Protein 9GXZ (pdb70)

Radius of gyration: 16.38 Å; Cα contacts (8 Å, |Δi|>4): 501; chains: 1; bounding box: 31×39×44 Å

Secondary structure (DSSP, 8-state):
----TTGGG-TTS--HHHH-EE--S-SEEEEEEEEE--SSS-SHHHHHHHHT--HHHHHHHHT--TT----TT-EEEEEEEEEEETTTTEEEEEEEEE--SBTB-HHIIIIIITTTSS-HHHHHHH--S-TT---TT-EEEEEEE-----HHHHHTT--EEEEEE--TT--HHHHHHHHT--HHHHHHHHT--TT----TT-EEEEEESSPPPSS----

InterPro domains:
  IPR000719 Protein kinase domain [PF00069] (383-627)
  IPR000719 Protein kinase domain [PS50011] (294-639)
  IPR011009 Protein kinase-like domain superfamily [SSF56112] (328-628)
  IPR018392 LysM domain [PS51782] (186-230)
  IPR018392 LysM domain [SM00257] (187-231)
  IPR018392 LysM domain [cd00118] (187-223)
  IPR036779 LysM domain superfamily [G3DSA:3.10.350.10] (173-240)
  IPR036779 LysM domain superfamily [SSF54106] (186-231)
  IPR052611 Plant receptor-like kinase with LysM domain-containing protein [PTHR45927] (9-644)
  IPR056561 NFP/LYK4/5, first LysM domain [PF23446] (52-108)
  IPR056562 LYK3/4/5, second LysM domain [PF23472] (114-169)
  IPR056563 LYK4/5, third LysM domain [PF23473] (184-232)

Foldseek 3Di:
DAFCQCVLVVLVDDDPVQLAAWAAADFKAKAKEKDFAAPQRFALCSVCQQQVAHLVQQCVLQVHDSGDGHPGGFITMGIFMWGADDVRTHTFGKHKDFAAAAPDFLQCVCCPVVLAQHGSNNQVVQDDDDRVGRGGGDMTITTGYAYADHPVLVVVQFRYKYKYADAPPAALVLVCVQQVHDSVQQCVQHVHDPPDGDDHSHIGIDTHNDRGHSGGDSD

Sequence (219 aa):
QEYVNNKQLDCENTYNSTLGNICNSIPSCQSYLTFKSTPQFNTPSSSISSHLLNSSASLISQQSSNNISTVQTLPTDTIITVPINCTCSNNNNTYYQHNTSSYTIQNTGETYFTVANNTYQALSTCQALIAQNPYNERKIIVRGNNLTTVPLRCACPTKKQSSDEGFKYLLTYLVSSEGESVVSSIAEIFNVDPQSSINEEANELSSSTSFIFYFTPLLIPLKNEPPQKIVKH

Solvent-accessible surface area: 10344 Å² total

Structure (mmCIF, N/CA/C/O backbone):
data_9GXZ
#
_entry.id   9GXZ
#
_cell.length_a   32.247
_cell.length_b   80.438
_cell.length_c   46.898
_cell.angle_alpha   90.000
_cell.angle_beta   90.310
_cell.angle_gamma   90.000
#
_symmetry.space_group_name_H-M   'P 1 21 1'
#
loop_
_entity.id
_entity.type
_entity.pdbx_description
1 polymer 'LysM-domain receptor-like kinase'
2 non-polymer 2-acetamido-2-deoxy-beta-D-glucopyranose
3 non-polymer 'SULFATE ION'
4 non-polymer 1,2-ETHANEDIOL
5 water water
#
loop_
_atom_site.group_PDB
_atom_site.id
_atom_site.type_symbol
_atom_site.label_atom_id
_atom_site.label_alt_id
_atom_site.label_comp_id
_atom_site.label_asym_id
_atom_site.label_entity_id
_atom_site.label_seq_id
_atom_site.pdbx_PDB_ins_code
_atom_site.Cartn_x
_atom_site.Cartn_y
_atom_site.Cartn_z
_atom_site.occupancy
_atom_site.B_iso_or_equiv
_atom_site.auth_seq_id
_atom_site.auth_comp_id
_atom_site.auth_asym_id
_atom_site.auth_atom_id
_atom_site.pdbx_PDB_model_num
ATOM 9 N N . GLN A 1 22 ? 6.69496 2.28486 9.43134 1.000 14.91014 25 GLN A N 1
ATOM 10 C CA . GLN A 1 22 ? 7.27949 2.07047 8.11652 1.000 13.25510 25 GLN A CA 1
ATOM 11 C C . GLN A 1 22 ? 8.78900 2.23846 8.21829 1.000 13.69384 25 GLN A C 1
ATOM 12 O O . GLN A 1 22 ? 9.27428 3.03602 9.00809 1.000 15.42207 25 GLN A O 1
ATOM 18 N N . GLU A 1 23 ? 9.51273 1.47118 7.41578 1.000 13.93200 26 GLU A N 1
ATOM 19 C CA . GLU A 1 23 ? 10.96013 1.53831 7.44083 1.000 15.16807 26 GLU A CA 1
ATOM 20 C C . GLU A 1 23 ? 11.48574 2.89998 6.96691 1.000 15.80246 26 GLU A C 1
ATOM 21 O O . GLU A 1 23 ? 11.06014 3.42969 5.95189 1.000 17.06287 26 GLU A O 1
ATOM 27 N N . TYR A 1 24 ? 12.46835 3.43198 7.66909 1.000 15.63449 27 TYR A N 1
ATOM 28 C CA . TYR A 1 24 ? 13.03809 4.72596 7.28653 1.000 15.91574 27 TYR A CA 1
ATOM 29 C C . TYR A 1 24 ? 14.01411 4.53382 6.12152 1.000 15.80950 27 TYR A C 1
ATOM 30 O O . TYR A 1 24 ? 14.82512 3.60309 6.13595 1.000 16.65921 27 TYR A O 1
ATOM 39 N N . VAL A 1 25 ? 13.93543 5.41441 5.10215 1.000 13.94583 28 VAL A N 1
ATOM 40 C CA . VAL A 1 25 ? 14.82520 5.25569 3.93797 1.000 14.05346 28 VAL A CA 1
ATOM 41 C C . VAL A 1 25 ? 16.29750 5.33751 4.32379 1.000 15.01114 28 VAL A C 1
ATOM 42 O O . VAL A 1 25 ? 17.15421 4.79700 3.61432 1.000 15.22278 28 VAL A O 1
ATOM 46 N N . ASN A 1 26 ? 16.63589 6.13269 5.35168 1.000 15.25697 29 ASN A N 1
ATOM 47 C CA . ASN A 1 26 ? 17.97381 6.05326 5.95337 1.000 15.96377 29 ASN A CA 1
ATOM 48 C C . ASN A 1 26 ? 19.08274 6.39127 4.95188 1.000 15.88461 29 ASN A C 1
ATOM 49 O O . ASN A 1 26 ? 20.16739 5.82308 5.00479 1.000 17.19580 29 ASN A O 1
ATOM 54 N N . ASN A 1 27 ? 18.83183 7.28484 3.99285 1.000 14.31294 30 ASN A N 1
ATOM 55 C CA . ASN A 1 27 ? 19.80816 7.71809 2.98957 1.000 14.35649 30 ASN A CA 1
ATOM 56 C C . ASN A 1 27 ? 20.16257 6.63137 1.97196 1.000 14.23944 30 ASN A C 1
ATOM 57 O O . ASN A 1 27 ? 21.09578 6.80367 1.16485 1.000 14.24101 30 ASN A O 1
ATOM 62 N N . LYS A 1 28 ? 19.37590 5.55168 1.92435 1.000 13.91897 31 LYS A N 1
ATOM 63 C CA . LYS A 1 28 ? 19.52130 4.60014 0.83878 1.000 14.44663 31 LYS A CA 1
ATOM 64 C C . LYS A 1 28 ? 19.03660 5.17336 -0.47037 1.000 13.72847 31 LYS A C 1
ATOM 65 O O . LYS A 1 28 ? 19.41567 4.66938 -1.53501 1.000 13.98818 31 LYS A O 1
ATOM 71 N N . GLN A 1 29 ? 18.24008 6.21521 -0.41108 1.000 13.44158 32 GLN A N 1
ATOM 72 C CA . GLN A 1 29 ? 17.76014 6.88053 -1.62127 1.000 13.05037 32 GLN A CA 1
ATOM 73 C C . GLN A 1 29 ? 18.86803 7.74353 -2.27858 1.000 12.87227 32 GLN A C 1
ATOM 74 O O . GLN A 1 29 ? 18.64194 8.34825 -3.35063 1.000 13.35472 32 GLN A O 1
ATOM 80 N N . LEU A 1 30 ? 20.04416 7.82223 -1.66019 1.000 12.91054 33 LEU A N 1
ATOM 81 C CA . LEU A 1 30 ? 21.19610 8.39095 -2.37257 1.000 13.37924 33 LEU A CA 1
ATOM 82 C C . LEU A 1 30 ? 21.87880 7.38467 -3.27396 1.000 16.66738 33 LEU A C 1
ATOM 83 O O . LEU A 1 30 ? 22.71860 7.78203 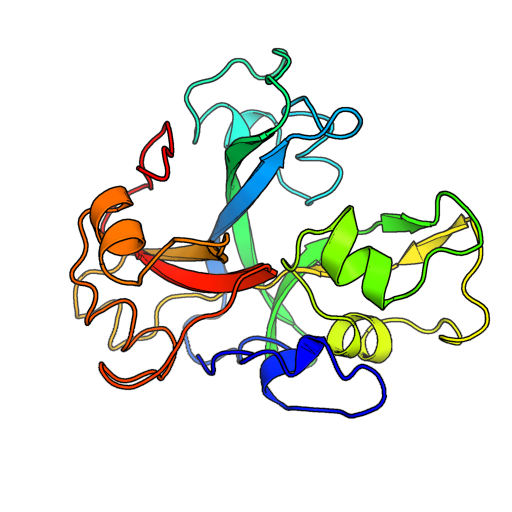-4.09190 1.000 20.57050 33 LEU A O 1
ATOM 88 N N . ASP A 1 31 ? 21.60242 6.09591 -3.11747 1.000 15.44379 34 ASP A N 1
ATOM 89 C CA . ASP A 1 31 ? 22.33612 5.02490 -3.81859 1.000 15.62498 34 ASP A CA 1
ATOM 90 C C . ASP A 1 31 ? 21.46646 4.45204 -4.93321 1.000 15.32877 34 ASP A C 1
ATOM 91 O O . ASP A 1 31 ? 20.99270 3.32315 -4.90567 1.000 16.47710 34 ASP A O 1
ATOM 96 N N . CYS A 1 32 ? 21.31948 5.23574 -5.98193 1.000 17.26280 35 CYS A N 1
ATOM 97 C CA . CYS A 1 32 ? 20.31044 4.93593 -6.99918 1.000 19.45308 35 CYS A CA 1
ATOM 98 C C . CYS A 1 32 ? 20.61511 3.69774 -7.80398 1.000 23.32831 35 CYS A C 1
ATOM 99 O O . CYS A 1 32 ? 19.71271 3.19088 -8.46908 1.000 25.54070 35 CYS A O 1
ATOM 102 N N . GLU A 1 33 ? 21.85393 3.22308 -7.77890 1.000 25.74135 36 GLU A N 1
ATOM 103 C CA . GLU A 1 33 ? 22.17919 2.04065 -8.56107 1.000 29.60562 36 GLU A CA 1
ATOM 104 C C . GLU A 1 33 ? 21.77263 0.74423 -7.88673 1.000 23.67434 36 GLU A C 1
ATOM 105 O O . GLU A 1 33 ? 21.87212 -0.32766 -8.51428 1.000 25.26636 36 GLU A O 1
ATOM 111 N N . ASN A 1 34 ? 21.29879 0.80669 -6.63729 1.000 19.21194 37 ASN A N 1
ATOM 112 C CA . ASN A 1 34 ? 20.93445 -0.38687 -5.91498 1.000 17.22282 37 ASN A CA 1
ATOM 113 C C . ASN A 1 34 ? 19.50871 -0.27072 -5.43341 1.000 18.44930 37 ASN A C 1
ATOM 114 O O . ASN A 1 34 ? 19.00228 0.83381 -5.21253 1.000 19.82720 37 ASN A O 1
ATOM 119 N N . THR A 1 35 ? 18.86618 -1.43072 -5.28653 1.000 19.40993 38 THR A N 1
ATOM 120 C CA . THR A 1 35 ? 17.47223 -1.52863 -4.84117 1.000 20.40991 38 THR A CA 1
ATOM 121 C C . THR A 1 35 ? 17.39803 -1.85295 -3.35347 1.000 21.17991 38 THR A C 1
ATOM 122 O O . THR A 1 35 ? 18.08025 -2.77372 -2.87163 1.000 23.56766 38 THR A O 1
ATOM 126 N N . TYR A 1 36 ? 16.58384 -1.08868 -2.62553 1.000 17.63956 39 TYR A N 1
ATOM 127 C CA . TYR A 1 36 ? 16.36878 -1.27911 -1.19935 1.000 16.88646 39 TYR A CA 1
ATOM 128 C C . TYR A 1 36 ? 14.86944 -1.23358 -0.96361 1.000 18.48744 39 TYR A C 1
ATOM 129 O O . TYR A 1 36 ? 14.14586 -0.43928 -1.59756 1.000 19.05264 39 TYR A O 1
ATOM 138 N N . ASN A 1 37 ? 14.39564 -2.08345 -0.06167 1.000 19.74631 40 ASN A N 1
ATOM 139 C CA . ASN A 1 37 ? 12.95560 -2.21769 0.08847 1.000 20.79974 40 ASN A CA 1
ATOM 140 C C . ASN A 1 37 ? 12.32784 -0.88391 0.45821 1.000 18.01561 40 ASN A C 1
ATOM 141 O O . ASN A 1 37 ? 11.26331 -0.51120 -0.05855 1.000 17.81921 40 ASN A O 1
ATOM 146 N N . SER A 1 38 ? 12.94698 -0.18351 1.41423 1.000 17.62820 41 SER A N 1
ATOM 147 C CA . SER A 1 38 ? 12.38284 1.09382 1.86092 1.000 16.62365 41 SER A CA 1
ATOM 148 C C . SER A 1 38 ? 12.28969 2.10907 0.73100 1.000 15.63810 41 SER A C 1
ATOM 149 O O . SER A 1 38 ? 11.33384 2.89751 0.69577 1.000 16.61507 41 SER A O 1
ATOM 152 N N . THR A 1 39 ? 13.21725 2.07719 -0.24456 1.000 15.36118 42 THR A N 1
ATOM 153 C CA . THR A 1 39 ? 13.17497 3.11059 -1.26741 1.000 15.40119 42 THR A CA 1
ATOM 154 C C . THR A 1 39 ? 12.13360 2.81025 -2.33143 1.000 14.63008 42 THR A C 1
ATOM 155 O O . THR A 1 39 ? 11.75315 3.72799 -3.06971 1.000 15.51683 42 THR A O 1
ATOM 159 N N . LEU A 1 40 ? 11.60232 1.58009 -2.38372 1.000 13.36507 43 LEU A N 1
ATOM 160 C CA . LEU A 1 40 ? 10.54277 1.31291 -3.34016 1.000 13.67553 43 LEU A CA 1
ATOM 161 C C . LEU A 1 40 ? 9.20437 1.85057 -2.88005 1.000 13.64927 43 LEU A C 1
ATOM 162 O O . LEU A 1 40 ? 8.31613 2.06430 -3.72510 1.000 14.34418 43 LEU A O 1
ATOM 167 N N . GLY A 1 41 ? 9.03949 2.09648 -1.58649 1.000 13.69689 44 GLY A N 1
ATOM 168 C CA . GLY A 1 41 ? 7.85041 2.77870 -1.09110 1.000 13.10615 44 GLY A CA 1
ATOM 169 C C . GLY A 1 41 ? 7.43387 2.25929 0.27640 1.000 13.62891 44 GLY A C 1
ATOM 170 O O . GLY A 1 41 ? 7.82920 1.17172 0.71081 1.000 14.38181 44 GLY A O 1
ATOM 171 N N . ASN A 1 42 ? 6.63257 3.06330 0.98328 1.000 11.88284 45 ASN A N 1
ATOM 172 C CA . ASN A 1 42 ? 5.97531 2.54385 2.20019 1.000 13.16001 45 ASN A CA 1
ATOM 173 C C . ASN A 1 42 ? 5.07620 1.37239 1.81332 1.000 13.22706 45 ASN A C 1
ATOM 174 O O . ASN A 1 42 ? 4.54144 1.32723 0.70624 1.000 13.84108 45 ASN A O 1
ATOM 179 N N . ILE A 1 43 ? 4.98633 0.36845 2.68464 1.000 13.40027 46 ILE A N 1
ATOM 180 C CA . ILE A 1 43 ? 4.26965 -0.86722 2.39232 1.000 14.05847 46 ILE A CA 1
ATOM 181 C C . ILE A 1 43 ? 2.80774 -0.67955 2.77389 1.000 14.47068 46 ILE A C 1
ATOM 182 O O . ILE A 1 43 ? 2.50989 -0.16104 3.85543 1.000 14.87672 46 ILE A O 1
ATOM 187 N N . CYS A 1 44 ? 1.89890 -1.16615 1.94093 1.000 15.24446 47 CYS A N 1
ATOM 188 C CA . CYS A 1 44 ? 0.47875 -1.12649 2.27986 1.000 15.88818 47 CYS A CA 1
ATOM 189 C C . CYS A 1 44 ? 0.24636 -2.14978 3.38679 1.000 15.45999 47 CYS A C 1
ATOM 190 O O . CYS A 1 44 ? 0.10212 -3.34357 3.12695 1.000 17.41427 47 CYS A O 1
ATOM 193 N N . ASN A 1 45 ? 0.21844 -1.70614 4.63449 1.000 14.67143 48 ASN A N 1
ATOM 194 C CA . ASN A 1 45 ? 0.12228 -2.62466 5.77107 1.000 15.15712 48 ASN A CA 1
ATOM 195 C C . ASN A 1 45 ? -1.05556 -2.28196 6.66064 1.000 16.26896 48 ASN A C 1
ATOM 196 O O . ASN A 1 45 ? -1.07133 -2.65468 7.84372 1.000 17.89291 48 ASN A O 1
ATOM 201 N N . SER A 1 46 ? -1.99641 -1.49289 6.15026 1.000 15.57289 49 SER A N 1
ATOM 202 C CA . SER A 1 46 ? -3.17196 -1.16583 6.92992 1.000 16.28373 49 SER A CA 1
ATOM 203 C C . SER A 1 46 ? -4.34978 -0.94516 5.99724 1.000 17.26104 49 SER A C 1
ATOM 204 O O . SER A 1 46 ? -4.46320 -1.62064 4.95848 1.000 18.30706 49 SER A O 1
ATOM 207 N N . ILE A 1 47 ? -5.24541 -0.04430 6.37287 1.000 16.86409 50 ILE A N 1
ATOM 208 C CA . ILE A 1 47 ? -6.43370 0.22696 5.56934 1.000 18.03776 50 ILE A CA 1
ATOM 209 C C . ILE A 1 47 ? -6.03752 0.68535 4.17124 1.000 17.85991 50 ILE A C 1
ATOM 210 O O . ILE A 1 47 ? -4.96246 1.27266 3.97242 1.000 17.59086 50 ILE A O 1
ATOM 215 N N . PRO A 1 48 ? -6.82941 0.39880 3.14413 1.000 18.53129 51 PRO A N 1
ATOM 216 C CA . PRO A 1 48 ? -6.33691 0.63825 1.77685 1.000 18.47695 51 PRO A CA 1
ATOM 217 C C . PRO A 1 48 ? -6.48270 2.07405 1.28696 1.000 16.75739 51 PRO A C 1
ATOM 218 O O . PRO A 1 48 ? -6.00758 2.37516 0.18667 1.000 16.96462 51 PRO A O 1
ATOM 222 N N . SER A 1 49 ? -7.09767 2.96751 2.06508 1.000 15.29848 52 SER A N 1
ATOM 223 C CA . SER A 1 49 ? -7.34418 4.29727 1.56478 1.000 14.57968 52 SER A CA 1
ATOM 224 C C . SER A 1 49 ? -7.49056 5.23951 2.73592 1.000 14.84786 52 SER A C 1
ATOM 225 O O . SER A 1 49 ? -8.25147 4.93562 3.66920 1.000 17.47672 52 SER A O 1
ATOM 228 N N . CYS A 1 50 ? -6.83601 6.39196 2.67247 1.000 14.73011 53 CYS A N 1
ATOM 229 C CA . CYS A 1 50 ? -6.99957 7.35304 3.74907 1.000 14.23391 53 CYS A CA 1
ATOM 230 C C . CYS A 1 50 ? -6.63167 8.73974 3.26309 1.000 14.41284 53 CYS A C 1
ATOM 231 O O . CYS A 1 50 ? -5.98114 8.92663 2.22082 1.000 15.75261 53 CYS A O 1
ATOM 234 N N . GLN A 1 51 ? -7.04776 9.72489 4.05633 1.000 13.85333 54 GLN A N 1
ATOM 235 C CA . GLN A 1 51 ? -6.50522 11.06522 3.92403 1.000 13.66452 54 GLN A CA 1
ATOM 236 C C . GLN A 1 51 ? -5.10811 11.11659 4.52823 1.000 13.84838 54 GLN A C 1
ATOM 237 O O . GLN A 1 51 ? -4.84326 10.54509 5.59338 1.000 14.22558 54 GLN A O 1
ATOM 243 N N . SER A 1 52 ? -4.19164 11.75519 3.82904 1.000 15.33448 55 SER A N 1
ATOM 244 C CA . SER A 1 52 ? -2.85388 11.92475 4.32890 1.000 14.24650 55 SER A CA 1
ATOM 245 C C . SER A 1 52 ? -2.37940 13.33357 3.99375 1.000 14.14649 55 SER A C 1
ATOM 246 O O . SER A 1 52 ? -3.15436 14.15971 3.48792 1.000 12.73971 55 SER A O 1
ATOM 249 N N . TYR A 1 53 ? -1.10794 13.62254 4.32700 1.000 13.62463 56 TYR A N 1
ATOM 250 C CA . TYR A 1 53 ? -0.52753 14.94757 4.09703 1.000 13.01827 56 TYR A CA 1
ATOM 251 C C . TYR A 1 53 ? 0.91643 14.79475 3.68021 1.000 13.39359 56 TYR A C 1
ATOM 252 O O . TYR A 1 53 ? 1.63550 13.94076 4.21016 1.000 13.76421 56 TYR A O 1
ATOM 261 N N . LEU A 1 54 ? 1.32943 15.64243 2.74671 1.000 13.39838 57 LEU A N 1
ATOM 262 C CA . LEU A 1 54 ? 2.74198 15.84185 2.43794 1.000 14.27484 57 LEU A CA 1
ATOM 263 C C . LEU A 1 54 ? 3.11599 17.21667 2.96920 1.000 13.99887 57 LEU A C 1
ATOM 264 O O . LEU A 1 54 ? 2.26074 17.99735 3.35363 1.000 15.32590 57 LEU A O 1
ATOM 269 N N . THR A 1 55 ? 4.39403 17.54406 2.93677 1.000 13.72447 58 THR A N 1
ATOM 270 C CA . THR A 1 55 ? 4.86414 18.89699 3.17845 1.000 13.73135 58 THR A CA 1
ATOM 271 C C . THR A 1 55 ? 5.75961 19.24151 1.99737 1.000 14.44853 58 THR A C 1
ATOM 272 O O . THR A 1 55 ? 6.22559 18.35369 1.25736 1.000 14.46937 58 THR A O 1
ATOM 276 N N . PHE A 1 56 ? 5.95350 20.54463 1.80211 1.000 13.53651 59 PHE A N 1
ATOM 277 C CA . PHE A 1 56 ? 6.64684 20.99526 0.59800 1.000 13.08314 59 PHE A CA 1
ATOM 278 C C . PHE A 1 56 ? 7.13135 22.40154 0.87798 1.000 14.17870 59 PHE A C 1
ATOM 279 O O . PHE A 1 56 ? 6.41226 23.17241 1.50779 1.000 14.88838 59 PHE A O 1
ATOM 287 N N . LYS A 1 57 ? 8.33357 22.73435 0.42491 1.000 14.42053 60 LYS A N 1
ATOM 288 C CA . LYS A 1 57 ? 8.86844 24.07169 0.59729 1.000 16.60756 60 LYS A CA 1
ATOM 289 C C . LYS A 1 57 ? 8.71789 24.83215 -0.70667 1.000 17.11684 60 LYS A C 1
ATOM 290 O O . LYS A 1 57 ? 9.16778 24.37191 -1.77079 1.000 18.87336 60 LYS A O 1
ATOM 296 N N . SER A 1 58 ? 8.09571 25.99256 -0.62666 1.000 16.24662 61 SER A N 1
ATOM 297 C CA . SER A 1 58 ? 7.85114 26.68855 -1.87759 1.000 18.11552 61 SER A CA 1
ATOM 298 C C . SER A 1 58 ? 9.17659 27.15141 -2.47900 1.000 18.43706 61 SER A C 1
ATOM 299 O O . SER A 1 58 ? 10.16983 27.42606 -1.77386 1.000 18.82672 61 SER A O 1
ATOM 302 N N . THR A 1 59 ? 9.16631 27.25608 -3.79809 1.000 19.21681 62 THR A N 1
ATOM 303 C CA . THR A 1 59 ? 10.30466 27.67028 -4.61234 1.000 19.72946 62 THR A CA 1
ATOM 304 C C . THR A 1 59 ? 9.81344 28.71413 -5.59569 1.000 20.09725 62 THR A C 1
ATOM 305 O O . THR A 1 59 ? 8.60707 28.92261 -5.74592 1.000 21.56390 62 THR A O 1
ATOM 309 N N . PRO A 1 60 ? 10.72755 29.38712 -6.29167 1.000 22.74177 63 PRO A N 1
ATOM 310 C CA . PRO A 1 60 ? 10.29624 30.39072 -7.26898 1.000 23.28345 63 PRO A CA 1
ATOM 311 C C . PRO A 1 60 ? 9.38930 29.79756 -8.31304 1.000 23.36186 63 PRO A C 1
ATOM 312 O O . PRO A 1 60 ? 8.40764 30.44623 -8.70879 1.000 23.78397 63 PRO A O 1
ATOM 316 N N . GLN A 1 61 ? 9.65418 28.55592 -8.74985 1.000 22.61730 64 GLN A N 1
ATOM 317 C CA . GLN A 1 61 ? 8.76105 27.97360 -9.75373 1.000 23.11514 64 GLN A CA 1
ATOM 318 C C . GLN A 1 61 ? 7.44910 27.48110 -9.13836 1.000 21.89065 64 GLN A C 1
ATOM 319 O O . GLN A 1 61 ? 6.38359 27.56732 -9.77273 1.000 23.57273 64 GLN A O 1
ATOM 325 N N . PHE A 1 62 ? 7.50301 26.91564 -7.93166 1.000 19.25507 65 PHE A N 1
ATOM 326 C CA . PHE A 1 62 ? 6.33658 26.30578 -7.29785 1.000 18.32253 65 PHE A CA 1
ATOM 327 C C . PHE A 1 62 ? 6.01395 27.15686 -6.07728 1.000 18.27789 65 PHE A C 1
ATOM 328 O O . PHE A 1 62 ? 6.35174 26.82034 -4.93946 1.000 17.55875 65 PHE A O 1
ATOM 336 N N . ASN A 1 63 ? 5.32638 28.26936 -6.33731 1.000 19.07854 66 ASN A N 1
ATOM 337 C CA . ASN A 1 63 ? 5.17230 29.34573 -5.35813 1.000 19.77785 66 ASN A CA 1
ATOM 338 C C . ASN A 1 63 ? 3.71348 29.70752 -5.14837 1.000 17.64003 66 ASN A C 1
ATOM 339 O O . ASN A 1 63 ? 3.44125 30.74500 -4.54149 1.000 19.03496 66 ASN A O 1
ATOM 344 N N . THR A 1 64 ? 2.76439 28.91590 -5.65806 1.000 15.81358 67 THR A N 1
ATOM 345 C CA . THR A 1 64 ? 1.34500 29.20490 -5.45250 1.000 16.73041 67 THR A CA 1
ATOM 346 C C . THR A 1 64 ? 0.58919 27.91933 -5.19251 1.000 16.43160 67 THR A C 1
ATOM 347 O O . THR A 1 64 ? 1.06247 26.82856 -5.52622 1.000 17.22930 67 THR A O 1
ATOM 351 N N . PRO A 1 65 ? -0.59307 28.00476 -4.58341 1.000 16.93158 68 PRO A N 1
ATOM 352 C CA . PRO A 1 65 ? -1.37029 26.77249 -4.38201 1.000 16.90797 68 PRO A CA 1
ATOM 353 C C . PRO A 1 65 ? -1.63346 26.05132 -5.69168 1.000 16.68908 68 PRO A C 1
ATOM 354 O O . PRO A 1 65 ? -1.59071 24.82432 -5.71565 1.000 15.89338 68 PRO A O 1
ATOM 358 N N . SER A 1 66 ? -1.91050 26.78263 -6.78398 1.000 16.98976 69 SER A N 1
ATOM 359 C CA A SER A 1 66 ? -2.17643 26.13192 -8.06293 0.599 17.42666 69 SER A CA 1
ATOM 360 C CA B SER A 1 66 ? -2.17291 26.12003 -8.05897 0.401 16.77131 69 SER A CA 1
ATOM 361 C C . SER A 1 66 ? -0.93435 25.41716 -8.60177 1.000 16.57392 69 SER A C 1
ATOM 362 O O . SER A 1 66 ? -1.01488 24.26590 -9.05176 1.000 16.32652 69 SER A O 1
ATOM 367 N N . SER A 1 67 ? 0.23562 26.07895 -8.56938 1.000 16.13145 70 SER A N 1
ATOM 368 C CA . SER A 1 67 ? 1.42682 25.41429 -9.13394 1.000 16.21091 70 SER A CA 1
ATOM 369 C C . SER A 1 67 ? 1.87300 24.22215 -8.27446 1.000 15.37434 70 SER A C 1
ATOM 370 O O . SER A 1 67 ? 2.27945 23.16984 -8.80327 1.000 16.62040 70 SER A O 1
ATOM 373 N N . ILE A 1 68 ? 1.75288 24.33940 -6.95418 1.000 13.05076 71 ILE A N 1
ATOM 374 C CA . ILE A 1 68 ? 2.15448 23.23651 -6.09305 1.000 14.92236 71 ILE A CA 1
ATOM 375 C C . ILE A 1 68 ? 1.17500 22.09424 -6.20921 1.000 14.35560 71 ILE A C 1
ATOM 376 O O . ILE A 1 68 ? 1.57198 20.91755 -6.23469 1.000 14.36568 71 ILE A O 1
ATOM 381 N N . SER A 1 69 ? -0.12319 22.40111 -6.25762 1.000 14.27365 72 SER A N 1
ATOM 382 C CA A SER A 1 69 ? -1.09789 21.33696 -6.39552 0.400 14.24733 72 SER A CA 1
ATOM 383 C CA B SER A 1 69 ? -1.12379 21.35732 -6.41792 0.600 14.50525 72 SER A CA 1
ATOM 384 C C . SER A 1 69 ? -0.92677 20.61712 -7.72488 1.000 15.10532 72 SER A C 1
ATOM 385 O O . SER A 1 69 ? -1.10194 19.39642 -7.79322 1.000 15.70276 72 SER A O 1
ATOM 390 N N . HIS A 1 70 ? -0.55751 21.34667 -8.78786 1.000 15.36897 73 HIS A N 1
ATOM 391 C CA . HIS A 1 70 ? -0.33411 20.67132 -10.06802 1.000 16.00096 73 HIS A CA 1
ATOM 392 C C . HIS A 1 70 ? 0.84895 19.72086 -9.94790 1.000 14.91851 73 HIS A C 1
ATOM 393 O O . HIS A 1 70 ? 0.77937 18.57445 -10.41191 1.000 16.62731 73 HIS A O 1
ATOM 400 N N . LEU A 1 71 ? 1.93440 20.17671 -9.33176 1.000 13.64881 74 LEU A N 1
ATOM 401 C CA . LEU A 1 71 ? 3.11181 19.32283 -9.20877 1.000 12.22449 74 LEU A CA 1
ATOM 402 C C . LEU A 1 71 ? 2.80612 18.07596 -8.38516 1.000 13.58860 74 LEU A C 1
ATOM 403 O O . LEU A 1 71 ? 3.29297 16.97501 -8.70256 1.000 13.38009 74 LEU A O 1
ATOM 408 N N . LEU A 1 72 ? 2.07154 18.24578 -7.27734 1.000 14.39676 75 LEU A N 1
ATOM 409 C CA . LEU A 1 72 ? 1.92139 17.15940 -6.32522 1.000 13.67040 75 LEU A CA 1
ATOM 410 C C . LEU A 1 72 ? 0.59413 16.43169 -6.46234 1.000 14.35140 75 LEU A C 1
ATOM 411 O O . LEU A 1 72 ? 0.34646 15.46980 -5.70830 1.000 15.07635 75 LEU A O 1
ATOM 416 N N . ASN A 1 73 ? -0.26431 16.86908 -7.38418 1.000 14.18112 76 ASN A N 1
ATOM 417 C CA . ASN A 1 73 ? -1.55717 16.24091 -7.60912 1.000 14.58807 76 ASN A CA 1
ATOM 418 C C . ASN A 1 73 ? -2.42659 16.33035 -6.35445 1.000 14.98408 76 ASN A C 1
ATOM 419 O O . ASN A 1 73 ? -2.92641 15.33968 -5.83833 1.000 16.48133 76 ASN A O 1
ATOM 424 N N . SER A 1 74 ? -2.64120 17.55217 -5.90443 1.000 15.58827 77 SER A N 1
ATOM 425 C CA . SER A 1 74 ? -3.55327 17.83707 -4.80351 1.000 17.10860 77 SER A CA 1
ATOM 426 C C . SER A 1 74 ? -4.64753 18.75631 -5.33571 1.000 17.72679 77 SER A C 1
ATOM 427 O O . SER A 1 74 ? -5.09488 18.57754 -6.47943 1.000 19.60940 77 SER A O 1
ATOM 430 N N . SER A 1 75 ? -5.15077 19.72308 -4.54163 1.000 15.52998 78 SER A N 1
ATOM 431 C CA . SER A 1 75 ? -5.99610 20.74666 -5.13193 1.000 15.74129 78 SER A CA 1
ATOM 432 C C . SER A 1 75 ? -5.61549 22.06415 -4.50851 1.000 14.76739 78 SER A C 1
ATOM 433 O O . SER A 1 75 ? -5.16492 22.09944 -3.35121 1.000 15.22195 78 SER A O 1
ATOM 436 N N . ALA A 1 76 ? -5.85244 23.14674 -5.25101 1.000 15.08268 79 ALA A N 1
ATOM 437 C CA . ALA A 1 76 ? -5.58721 24.44560 -4.63718 1.000 15.28512 79 ALA A CA 1
ATOM 438 C C . ALA A 1 76 ? -6.46986 24.67489 -3.40355 1.000 14.32526 79 ALA A C 1
ATOM 439 O O . ALA A 1 76 ? -6.01121 25.28216 -2.42343 1.000 15.52586 79 ALA A O 1
ATOM 441 N N . SER A 1 77 ? -7.75713 24.26324 -3.45821 1.000 13.62322 80 SER A N 1
ATOM 442 C CA . SER A 1 77 ? -8.64016 24.47191 -2.32229 1.000 12.82988 80 SER A CA 1
ATOM 443 C C . SER A 1 77 ? -8.17570 23.68147 -1.09217 1.000 14.69536 80 SER A C 1
ATOM 444 O O . SER A 1 77 ? -8.28944 24.16578 0.02701 1.000 15.02742 80 SER A O 1
ATOM 447 N N . LEU A 1 78 ? -7.65784 22.46748 -1.28097 1.000 15.18763 81 LEU A N 1
ATOM 448 C CA . LEU A 1 78 ? -7.15324 21.73438 -0.13841 1.000 14.05560 81 LEU A CA 1
ATOM 449 C C . LEU A 1 78 ? -5.93862 22.41738 0.48039 1.000 13.04570 81 LEU A C 1
ATOM 450 O O . LEU A 1 78 ? -5.82761 22.47749 1.70859 1.000 13.81495 81 LEU A O 1
ATOM 455 N N . ILE A 1 79 ? -4.98170 22.86807 -0.35449 1.000 12.99111 82 ILE A N 1
ATOM 456 C CA . ILE A 1 79 ? -3.82336 23.59006 0.16601 1.000 13.64399 82 ILE A CA 1
ATOM 457 C C . ILE A 1 79 ? -4.28512 24.84837 0.89964 1.000 13.65450 82 ILE A C 1
ATOM 458 O O . ILE A 1 79 ? -3.76575 25.18821 1.96445 1.000 14.45213 82 ILE A O 1
ATOM 463 N N . SER A 1 80 ? -5.23536 25.59625 0.30406 1.000 15.29812 83 SER A N 1
A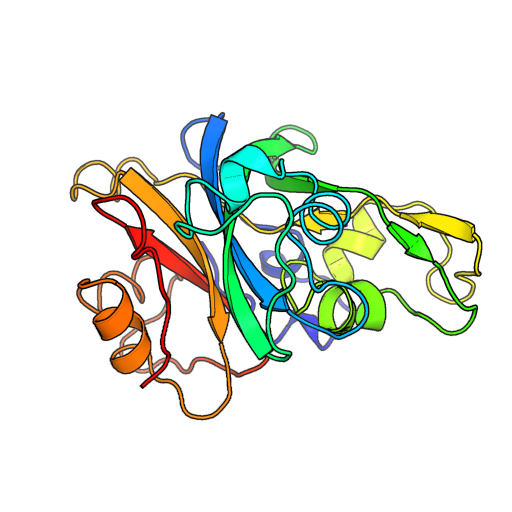TOM 464 C CA . SER A 1 80 ? -5.76643 26.81069 0.94381 1.000 16.49721 83 SER A CA 1
ATOM 465 C C . SER A 1 80 ? -6.33105 26.48493 2.31898 1.000 16.94619 83 SER A C 1
ATOM 466 O O . SER A 1 80 ? -6.06845 27.19921 3.30599 1.000 17.63264 83 SER A O 1
ATOM 469 N N . GLN A 1 81 ? -7.11244 25.38025 2.40183 1.000 16.16598 84 GLN A N 1
ATOM 470 C CA A GLN A 1 81 ? -7.76207 24.95992 3.65330 0.604 16.35021 84 GLN A CA 1
ATOM 471 C CA B GLN A 1 81 ? -7.74315 25.05446 3.66840 0.396 16.30810 84 GLN A CA 1
ATOM 472 C C . GLN A 1 81 ? -6.72533 24.57888 4.70617 1.000 16.09228 84 GLN A C 1
ATOM 473 O O . GLN A 1 81 ? -6.81364 24.97256 5.87524 1.000 16.86080 84 GLN A O 1
ATOM 484 N N . SER A 1 82 ? -5.73129 23.79578 4.30948 1.000 15.43168 85 SER A N 1
ATOM 485 C CA A SER A 1 82 ? -4.79336 23.20307 5.25775 0.598 15.73698 85 SER A CA 1
ATOM 486 C CA B SER A 1 82 ? -4.85470 23.23192 5.33025 0.402 15.54748 85 SER A CA 1
ATOM 487 C C . SER A 1 82 ? -3.83999 24.24127 5.82113 1.000 16.37653 85 SER A C 1
ATOM 488 O O . SER A 1 82 ? -3.32437 24.07652 6.93775 1.000 17.89513 85 SER A O 1
ATOM 493 N N . ASN A 1 83 ? -3.56616 25.28341 5.04064 1.000 15.31922 86 ASN A N 1
ATOM 494 C CA . ASN A 1 83 ? -2.58973 26.29732 5.42051 1.000 16.12703 86 ASN A CA 1
ATOM 495 C C . ASN A 1 83 ? -3.23280 27.61672 5.79444 1.000 17.62677 86 ASN A C 1
ATOM 496 O O . ASN A 1 83 ? -2.51219 28.53222 6.20909 1.000 18.38326 86 ASN A O 1
ATOM 501 N N . ASN A 1 84 ? -4.56385 27.73264 5.65383 1.000 17.48210 87 ASN A N 1
ATOM 502 C CA . ASN A 1 84 ? -5.26775 28.99562 5.86252 1.000 19.41682 87 ASN A CA 1
ATOM 503 C C . ASN A 1 84 ? -4.64675 30.12773 5.04053 1.000 19.19312 87 ASN A C 1
ATOM 504 O O . ASN A 1 84 ? -4.24223 31.18462 5.56982 1.000 21.77303 87 ASN A O 1
ATOM 509 N N . ILE A 1 85 ? -4.56885 29.89187 3.73059 1.000 17.23183 88 ILE A N 1
ATOM 510 C CA . ILE A 1 85 ? -4.04644 30.85975 2.77760 1.000 17.29211 88 ILE A CA 1
ATOM 511 C C . ILE A 1 85 ? -5.05120 31.00096 1.63555 1.000 16.54734 88 ILE A C 1
ATOM 512 O O . ILE A 1 85 ? -5.93894 30.17663 1.44389 1.000 18.15622 88 ILE A O 1
ATOM 517 N N . SER A 1 86 ? -4.92774 32.08429 0.89004 1.000 16.15126 89 SER A N 1
ATOM 518 C CA . SER A 1 86 ? -5.71067 32.19656 -0.33955 1.000 16.23710 89 SER A CA 1
ATOM 519 C C . SER A 1 86 ? -5.33850 31.15920 -1.41357 1.000 16.37414 89 SER A C 1
ATOM 520 O O . SER A 1 86 ? -4.18451 30.76664 -1.56102 1.000 17.08319 89 SER A O 1
ATOM 523 N N . THR A 1 87 ? -6.34793 30.70577 -2.17369 1.000 15.45358 90 THR A N 1
ATOM 524 C CA . THR A 1 87 ? -6.03743 29.81382 -3.29074 1.000 16.58973 90 THR A CA 1
ATOM 525 C C . THR A 1 87 ? -5.22147 30.49492 -4.37030 1.000 18.49941 90 THR A C 1
ATOM 526 O O . THR A 1 87 ? -4.66772 29.79800 -5.22973 1.000 19.98317 90 THR A O 1
ATOM 530 N N . VAL A 1 88 ? -5.14357 31.83037 -4.35749 1.000 17.93724 91 VAL A N 1
ATOM 531 C CA . VAL A 1 88 ? -4.45220 32.57976 -5.40115 1.000 18.94868 91 VAL A CA 1
ATOM 532 C C . VAL A 1 88 ? -3.34158 33.47076 -4.85002 1.000 19.27376 91 VAL A C 1
ATOM 533 O O . VAL A 1 88 ? -2.94573 34.43471 -5.51057 1.000 21.43469 91 VAL A O 1
ATOM 537 N N . GLN A 1 89 ? -2.79930 33.16468 -3.67508 1.000 18.10122 92 GLN A N 1
ATOM 538 C CA . GLN A 1 89 ? -1.71309 34.00737 -3.22662 1.000 18.27372 92 GLN A CA 1
ATOM 539 C C . GLN A 1 89 ? -0.39420 33.36530 -3.64363 1.000 18.57655 92 GLN A C 1
ATOM 540 O O . GLN A 1 89 ? -0.32308 32.16783 -3.90340 1.000 20.32221 92 GLN A O 1
ATOM 546 N N . THR A 1 90 ? 0.64148 34.17737 -3.72487 1.000 19.54555 93 THR A N 1
ATOM 547 C CA . THR A 1 90 ? 1.98571 33.64442 -3.83697 1.000 22.90320 93 THR A CA 1
ATOM 548 C C . THR A 1 90 ? 2.51133 33.31456 -2.44101 1.000 24.04699 93 THR A C 1
ATOM 549 O O . THR A 1 90 ? 1.92887 33.69348 -1.40533 1.000 26.63802 93 THR A O 1
ATOM 553 N N . LEU A 1 91 ? 3.57530 32.53813 -2.40365 1.000 24.02322 94 LEU A N 1
ATOM 554 C CA . LEU A 1 91 ? 4.16007 32.20177 -1.12361 1.000 24.71188 94 LEU A CA 1
ATOM 555 C C . LEU A 1 91 ? 5.60362 32.66345 -1.14303 1.000 26.26228 94 LEU A C 1
ATOM 556 O O . LEU A 1 91 ? 6.26574 32.51704 -2.17293 1.000 26.68909 94 LEU A O 1
ATOM 561 N N . PRO A 1 92 ? 6.11688 33.25591 -0.05901 1.000 27.85486 95 PRO A N 1
ATOM 562 C CA . PRO A 1 92 ? 7.55065 33.58977 -0.04444 1.000 28.16951 95 PRO A CA 1
ATOM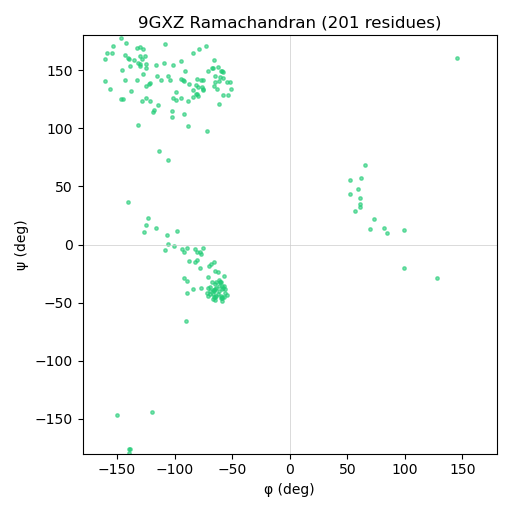 563 C C . PRO A 1 92 ? 8.40836 32.34090 -0.25685 1.000 28.09863 95 PRO A C 1
ATOM 564 O O . PRO A 1 92 ? 8.05634 31.24799 0.18607 1.000 26.67295 95 PRO A O 1
ATOM 568 N N . THR A 1 93 ? 9.52501 32.49379 -0.98477 1.000 30.19650 96 THR A N 1
ATOM 569 C CA . THR A 1 93 ? 10.40644 31.34630 -1.19709 1.000 30.73282 96 THR A CA 1
ATOM 570 C C . THR A 1 93 ? 10.74971 30.71415 0.14208 1.000 29.11322 96 THR A C 1
ATOM 571 O O . THR A 1 93 ? 10.94719 31.41313 1.14031 1.000 30.36403 96 THR A O 1
ATOM 575 N N . ASP A 1 94 ? 10.78129 29.38210 0.16353 1.000 27.61914 97 ASP A N 1
ATOM 576 C CA . ASP A 1 94 ? 11.10967 28.57802 1.33483 1.000 27.67406 97 ASP A CA 1
ATOM 577 C C . ASP A 1 94 ? 10.00553 28.54420 2.38840 1.000 26.55974 97 ASP A C 1
ATOM 578 O O . ASP A 1 94 ? 10.27882 28.25465 3.54491 1.000 27.57271 97 ASP A O 1
ATOM 583 N N . THR A 1 95 ? 8.75350 28.82143 2.04206 1.000 24.88068 98 THR A N 1
ATOM 584 C CA . THR A 1 95 ? 7.66731 28.63413 3.00766 1.000 23.41787 98 THR A CA 1
ATOM 585 C C . THR A 1 95 ? 7.29677 27.15273 3.04200 1.000 21.13692 98 THR A C 1
ATOM 586 O O . THR A 1 95 ? 7.09193 26.54820 1.97936 1.000 20.13040 98 THR A O 1
ATOM 590 N N . ILE A 1 96 ? 7.22937 26.55592 4.24779 1.000 19.02767 99 ILE A N 1
ATOM 591 C CA . ILE A 1 96 ? 6.79800 25.15425 4.34106 1.000 18.22889 99 ILE A CA 1
ATOM 592 C C . ILE A 1 96 ? 5.27957 25.13042 4.36800 1.000 16.92555 99 ILE A C 1
ATOM 593 O O . ILE A 1 96 ? 4.65144 25.83376 5.19156 1.000 19.89165 99 ILE A O 1
ATOM 598 N N . ILE A 1 97 ? 4.66606 24.33832 3.47367 1.000 16.13970 100 ILE A N 1
ATOM 599 C CA . ILE A 1 97 ? 3.21563 24.20768 3.51241 1.000 16.82078 100 ILE A CA 1
ATOM 600 C C . ILE A 1 97 ? 2.83847 22.74081 3.63320 1.000 15.89030 100 ILE A C 1
ATOM 601 O O . ILE A 1 97 ? 3.61231 21.85542 3.29444 1.000 17.02986 100 ILE A O 1
ATOM 606 N N . THR A 1 98 ? 1.64360 22.49194 4.17171 1.000 14.80786 101 THR A N 1
ATOM 607 C CA . THR A 1 98 ? 1.08389 21.14938 4.13811 1.000 13.66081 101 THR A CA 1
ATOM 608 C C . THR A 1 98 ? 0.23873 20.98288 2.88114 1.000 13.74809 101 THR A C 1
ATOM 609 O O . THR A 1 98 ? -0.36044 21.93413 2.36886 1.000 15.26273 101 THR A O 1
ATOM 613 N N . VAL A 1 99 ? 0.20529 19.75924 2.38369 1.000 14.11572 102 VAL A N 1
ATOM 614 C CA . VAL A 1 99 ? -0.50784 19.44660 1.14205 1.000 13.35946 102 VAL A CA 1
ATOM 615 C C . VAL A 1 99 ? -1.36875 18.21698 1.37081 1.000 13.43881 102 VAL A C 1
ATOM 616 O O . VAL A 1 99 ? -0.84663 17.09949 1.40859 1.000 13.69932 102 VAL A O 1
ATOM 620 N N . PRO A 1 100 ? -2.67110 18.36736 1.55813 1.000 13.93105 103 PRO A N 1
ATOM 621 C CA . PRO A 1 100 ? -3.51597 17.18228 1.71676 1.000 13.25728 103 PRO A CA 1
ATOM 622 C C . PRO A 1 100 ? -3.53341 16.34372 0.44751 1.000 13.63293 103 PRO A C 1
ATOM 623 O O . PRO A 1 100 ? -3.62328 16.87204 -0.66890 1.000 14.28092 103 PRO A O 1
ATOM 627 N N . ILE A 1 101 ? -3.49046 15.01121 0.63534 1.000 12.90284 104 ILE A N 1
ATOM 628 C CA . ILE A 1 101 ? -3.44793 14.06284 -0.47526 1.000 13.54015 104 ILE A CA 1
ATOM 629 C C . ILE A 1 101 ? -4.21080 12.81005 -0.10389 1.000 13.71005 104 ILE A C 1
ATOM 630 O O . ILE A 1 101 ? -4.28533 12.44747 1.06876 1.000 15.01568 104 ILE A O 1
ATOM 635 N N . ASN A 1 102 ? -4.78769 12.14273 -1.11104 1.000 14.53587 105 ASN A N 1
ATOM 636 C CA . ASN A 1 102 ? -5.20106 10.76540 -0.87009 1.000 14.75228 105 ASN A CA 1
ATOM 637 C C . ASN A 1 102 ? -3.97199 9.88972 -0.74932 1.000 15.03755 105 ASN A C 1
ATOM 638 O O . ASN A 1 102 ? -2.94974 10.11375 -1.40632 1.000 16.74086 105 ASN A O 1
ATOM 643 N N . CYS A 1 103 ? -4.08959 8.83430 0.06053 1.000 14.25877 106 CYS A N 1
ATOM 644 C CA . CYS A 1 103 ? -3.05557 7.82076 0.13164 1.000 14.25003 106 CYS A CA 1
ATOM 645 C C . CYS A 1 103 ? -3.75466 6.48875 -0.06853 1.000 14.10174 106 CYS A C 1
ATOM 646 O O . CYS A 1 103 ? -4.65477 6.14764 0.69641 1.000 14.47863 106 CYS A O 1
ATOM 649 N N . THR A 1 104 ? -3.33079 5.71188 -1.05588 1.000 12.87140 107 THR A N 1
ATOM 650 C CA . THR A 1 104 ? -3.99817 4.44644 -1.34184 1.000 13.81161 107 THR A CA 1
ATOM 651 C C . THR A 1 104 ? -2.92053 3.44576 -1.72271 1.000 14.81156 107 THR A C 1
ATOM 652 O O . THR A 1 104 ? -1.74098 3.77731 -1.81839 1.000 15.18275 107 THR A O 1
ATOM 656 N N . CYS A 1 105 ? -3.32195 2.18844 -1.88042 1.000 17.08783 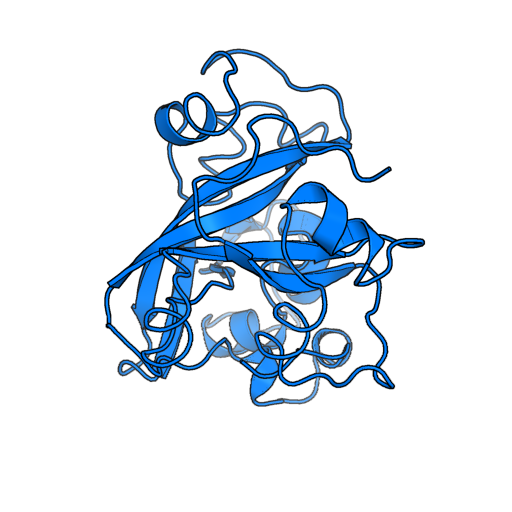108 CYS A N 1
ATOM 657 C CA . CYS A 1 105 ? -2.35680 1.13557 -2.22945 1.000 19.04172 108 CYS A CA 1
ATOM 658 C C . CYS A 1 105 ? -2.25435 0.93942 -3.74241 1.000 20.36573 108 CYS A C 1
ATOM 659 O O . CYS A 1 105 ? -3.26771 0.98681 -4.46837 1.000 22.39425 108 CYS A O 1
ATOM 662 N N . SER A 1 106 ? -1.02748 0.72235 -4.21329 1.000 22.68137 109 SER A N 1
ATOM 663 C CA . SER A 1 106 ? -0.75706 0.61236 -5.65565 1.000 27.92448 109 SER A CA 1
ATOM 664 C C . SER A 1 106 ? 0.30845 -0.43979 -5.89589 1.000 29.26555 109 SER A C 1
ATOM 665 O O . SER A 1 106 ? 1.08623 -0.79228 -4.99340 1.000 26.69142 109 SER A O 1
ATOM 668 N N . ASN A 1 107 ? 0.37816 -0.88551 -7.16293 1.000 32.74234 110 ASN A N 1
ATOM 669 C CA . ASN A 1 107 ? 1.32285 -1.91815 -7.59960 1.000 36.43410 110 ASN A CA 1
ATOM 670 C C . ASN A 1 107 ? 1.01358 -3.25171 -6.94545 1.000 37.01531 110 ASN A C 1
ATOM 671 O O . ASN A 1 107 ? 1.77451 -3.72722 -6.09822 1.000 35.48821 110 ASN A O 1
ATOM 676 N N . ASN A 1 108 ? -0.12836 -3.84680 -7.32456 1.000 38.82980 111 ASN A N 1
ATOM 677 C CA . ASN A 1 108 ? -0.58277 -5.10972 -6.73441 1.000 38.81104 111 ASN A CA 1
ATOM 678 C C . ASN A 1 108 ? -0.81504 -4.95606 -5.24367 1.000 34.48295 111 ASN A C 1
ATOM 679 O O . ASN A 1 108 ? -0.57311 -5.87786 -4.45360 1.000 33.23571 111 ASN A O 1
ATOM 684 N N . ASN A 1 109 ? -1.29282 -3.77301 -4.84820 1.000 32.34160 112 ASN A N 1
ATOM 685 C CA A ASN A 1 109 ? -1.58030 -3.42761 -3.46538 0.504 30.52296 112 ASN A CA 1
ATOM 686 C CA B ASN A 1 109 ? -1.59534 -3.49466 -3.44913 0.496 30.36242 112 ASN A CA 1
ATOM 687 C C . ASN A 1 109 ? -0.34808 -3.48715 -2.56699 1.000 27.83580 112 ASN A C 1
ATOM 688 O O . ASN A 1 109 ? -0.46088 -3.59808 -1.36758 1.000 27.90160 112 ASN A O 1
ATOM 697 N N . THR A 1 110 ? 0.86588 -3.37527 -3.13837 1.000 20.91553 113 THR A N 1
ATOM 698 C CA . THR A 1 110 ? 2.05016 -3.51438 -2.28213 1.000 18.40494 113 THR A CA 1
ATOM 699 C C . THR A 1 110 ? 2.45542 -2.22555 -1.56162 1.000 16.68650 113 THR A C 1
ATOM 700 O O . THR A 1 110 ? 2.95889 -2.27646 -0.44034 1.000 16.90167 113 THR A O 1
ATOM 704 N N . TYR A 1 111 ? 2.34170 -1.06612 -2.20846 1.000 15.18530 114 TYR A N 1
ATOM 705 C CA . TYR A 1 111 ? 2.85122 0.18686 -1.64186 1.000 14.08575 114 TYR A CA 1
ATOM 706 C C . TYR A 1 111 ? 1.70373 1.13692 -1.36219 1.000 14.06104 114 TYR A C 1
ATOM 707 O O . TYR A 1 111 ? 0.75103 1.24367 -2.15539 1.000 15.54410 114 TYR A O 1
ATOM 716 N N . TYR A 1 112 ? 1.84934 1.90364 -0.28423 1.000 13.49165 115 TYR A N 1
ATOM 717 C CA . TYR A 1 112 ? 1.10376 3.14416 -0.13065 1.000 13.35618 115 TYR A CA 1
ATOM 718 C C . TYR A 1 112 ? 1.85686 4.18324 -0.94002 1.000 13.50173 115 TYR A C 1
ATOM 719 O O . TYR A 1 112 ? 3.07818 4.35601 -0.74733 1.000 14.25012 115 TYR A O 1
ATOM 728 N N . GLN A 1 113 ? 1.12548 4.90535 -1.80687 1.000 12.97361 116 GLN A N 1
ATOM 729 C CA . GLN A 1 113 ? 1.75993 5.99348 -2.53855 1.000 14.26420 116 GLN A CA 1
ATOM 730 C C . GLN A 1 113 ? 0.65444 6.89274 -3.03713 1.000 14.77519 116 GLN A C 1
ATOM 731 O O . GLN A 1 113 ? -0.52512 6.50559 -3.05823 1.000 15.02785 116 GLN A O 1
ATOM 737 N N . HIS A 1 114 ? 1.02736 8.13389 -3.34418 1.000 13.46279 117 HIS A N 1
ATOM 738 C CA . HIS A 1 114 ? 0.13715 9.07348 -4.00726 1.000 13.24352 117 HIS A CA 1
ATOM 739 C C . HIS A 1 114 ? 0.76629 9.41680 -5.34307 1.000 14.28590 117 HIS A C 1
ATOM 740 O O . HIS A 1 114 ? 1.84860 10.01067 -5.39156 1.000 14.24782 117 HIS A O 1
ATOM 747 N N . ASN A 1 115 ? 0.09811 9.04172 -6.42794 1.000 15.06693 118 ASN A N 1
ATOM 748 C CA . ASN A 1 115 ? 0.69743 9.26581 -7.73975 1.000 16.55538 118 ASN A CA 1
ATOM 749 C C . ASN A 1 115 ? 0.58392 10.71672 -8.18816 1.000 15.74309 118 ASN A C 1
ATOM 750 O O . ASN A 1 115 ? -0.43052 11.38581 -7.96056 1.000 15.75491 118 ASN A O 1
ATOM 755 N N . THR A 1 116 ? 1.63953 11.20969 -8.83461 1.000 13.44777 119 THR A N 1
ATOM 756 C CA . THR A 1 116 ? 1.50980 12.44742 -9.60157 1.000 14.13681 119 THR A CA 1
ATOM 757 C C . THR A 1 116 ? 2.29122 12.26202 -10.88246 1.000 15.31092 119 THR A C 1
ATOM 758 O O . THR A 1 116 ? 2.82948 11.18776 -11.13127 1.000 14.93838 119 THR A O 1
ATOM 762 N N . SER A 1 117 ? 2.31602 13.27972 -11.73286 1.000 16.17651 120 SER A N 1
ATOM 763 C CA A SER A 1 117 ? 3.04936 13.18879 -12.99490 0.476 16.46601 120 SER A CA 1
ATOM 764 C CA B SER A 1 117 ? 2.99837 13.22422 -13.03254 0.524 16.42127 120 SER A CA 1
ATOM 765 C C . SER A 1 117 ? 3.93225 14.41904 -13.14400 1.000 16.33705 120 SER A C 1
ATOM 766 O O . SER A 1 117 ? 3.63076 15.50971 -12.63544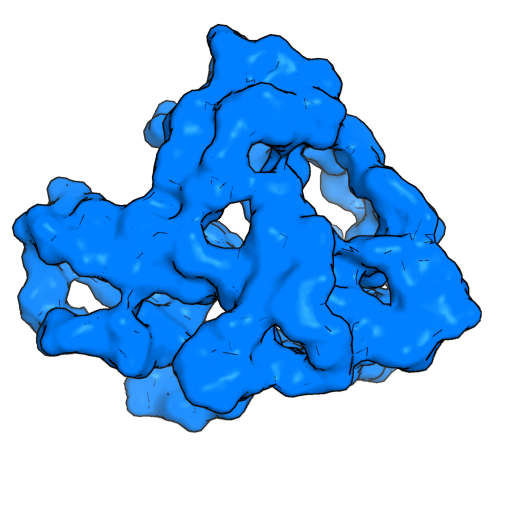 1.000 16.85027 120 SER A O 1
ATOM 771 N N . TYR A 1 118 ? 5.05869 14.23403 -13.82794 1.000 16.52352 121 TYR A N 1
ATOM 772 C CA . TYR A 1 118 ? 6.01629 15.32006 -13.99722 1.000 16.62078 121 TYR A CA 1
ATOM 773 C C . TYR A 1 118 ? 6.66740 15.16646 -15.36154 1.000 16.50334 121 TYR A C 1
ATOM 774 O O . TYR A 1 118 ? 7.18774 14.10199 -15.67428 1.000 17.97239 121 TYR A O 1
ATOM 783 N N . THR A 1 119 ? 6.59741 16.21031 -16.17220 1.000 15.77325 122 THR A N 1
ATOM 784 C CA . THR A 1 119 ? 7.27757 16.19529 -17.45787 1.000 16.68764 122 THR A CA 1
ATOM 785 C C . THR A 1 119 ? 8.65235 16.84068 -17.31023 1.000 16.00253 122 THR A C 1
ATOM 786 O O . THR A 1 119 ? 8.76501 17.97935 -16.84414 1.000 16.72007 122 THR A O 1
ATOM 790 N N . ILE A 1 120 ? 9.69967 16.11844 -17.71865 1.000 14.73278 123 ILE A N 1
ATOM 791 C CA . ILE A 1 120 ? 11.07223 16.64893 -17.66302 1.000 14.87179 123 ILE A CA 1
ATOM 792 C C . ILE A 1 120 ? 11.12916 17.99004 -18.39227 1.000 15.39206 123 ILE A C 1
ATOM 793 O O . ILE A 1 120 ? 10.68863 18.09824 -19.54559 1.000 15.96566 123 ILE A O 1
ATOM 798 N N . GLN A 1 121 ? 11.68091 19.01715 -17.72129 1.000 15.40727 124 GLN A N 1
ATOM 799 C CA . GLN A 1 121 ? 11.73587 20.34335 -18.32504 1.000 16.26322 124 GLN A CA 1
ATOM 800 C C . GLN A 1 121 ? 13.01349 20.59548 -19.09689 1.000 17.03533 124 GLN A C 1
ATOM 801 O O . GLN A 1 121 ? 13.01314 21.40216 -20.03312 1.000 17.73664 124 GLN A O 1
ATOM 807 N N . ASN A 1 122 ? 14.11314 19.95585 -18.70757 1.000 16.97646 125 ASN A N 1
ATOM 808 C CA . ASN A 1 122 ? 15.39945 20.20848 -19.33814 1.000 19.70543 125 ASN A CA 1
ATOM 809 C C . ASN A 1 122 ? 16.17358 18.90510 -19.39438 1.000 19.04567 125 ASN A C 1
ATOM 810 O O . ASN A 1 122 ? 16.31242 18.22033 -18.38271 1.000 19.36918 125 ASN A O 1
ATOM 815 N N . THR A 1 123 ? 16.61981 18.52738 -20.59263 1.000 17.95894 126 THR A N 1
ATOM 816 C CA . THR A 1 123 ? 17.43864 17.33548 -20.70350 1.000 17.90521 126 THR A CA 1
ATOM 817 C C . THR A 1 123 ? 18.67945 17.52615 -19.82058 1.000 18.72796 126 THR A C 1
ATOM 818 O O . THR A 1 123 ? 19.36410 18.57578 -19.84080 1.000 20.27659 126 THR A O 1
ATOM 822 N N . GLY A 1 124 ? 18.93341 16.53433 -18.97613 1.000 18.57996 127 GLY A N 1
ATOM 823 C CA . GLY A 1 124 ? 19.96715 16.70300 -17.98084 1.000 18.97525 127 GLY A CA 1
ATOM 824 C C . GLY A 1 124 ? 19.40451 16.36065 -16.62317 1.000 17.30836 127 GLY A C 1
ATOM 825 O O . GLY A 1 124 ? 20.13831 15.92130 -15.72446 1.000 19.13488 127 GLY A O 1
ATOM 826 N N . GLU A 1 125 ? 18.10060 16.55706 -16.45633 1.000 15.63176 128 GLU A N 1
ATOM 827 C CA . GLU A 1 125 ? 17.49050 16.05050 -15.23026 1.000 15.26998 128 GLU A CA 1
ATOM 828 C C . GLU A 1 125 ? 17.62868 14.53568 -15.17929 1.000 16.03429 128 GLU A C 1
ATOM 829 O O . GLU A 1 125 ? 17.64278 13.84879 -16.21209 1.000 17.22781 128 GLU A O 1
ATOM 835 N N . THR A 1 126 ? 17.65149 13.99797 -13.96578 1.000 15.63211 129 THR A N 1
ATOM 836 C CA . THR A 1 126 ? 17.83712 12.56698 -13.79696 1.000 15.59830 129 THR A CA 1
ATOM 837 C C . THR A 1 126 ? 16.76257 12.05804 -12.86992 1.000 14.70183 129 THR A C 1
ATOM 838 O O . THR A 1 126 ? 16.08211 12.84518 -12.21961 1.000 14.71288 129 THR A O 1
ATOM 842 N N . TYR A 1 127 ? 16.64235 10.73389 -12.74477 1.000 14.85828 130 TYR A N 1
ATOM 843 C CA . TYR A 1 127 ? 15.68515 10.26616 -11.73799 1.000 15.82637 130 TYR A CA 1
ATOM 844 C C . TYR A 1 127 ? 16.00651 10.81545 -10.34689 1.000 15.11685 130 TYR A C 1
ATOM 845 O O . TYR A 1 127 ? 15.08248 11.09611 -9.56526 1.000 15.67356 130 TYR A O 1
ATOM 854 N N . PHE A 1 128 ? 17.29622 10.95626 -10.00142 1.000 14.00506 131 PHE A N 1
ATOM 855 C CA . PHE A 1 128 ? 17.61058 11.52754 -8.69262 1.000 13.58698 131 PHE A CA 1
ATOM 856 C C . PHE A 1 128 ? 17.19201 12.98447 -8.60372 1.000 13.55785 131 PHE A C 1
ATOM 857 O O . PHE A 1 128 ? 16.68088 13.41480 -7.56744 1.000 14.51122 131 PHE A O 1
ATOM 865 N N . THR A 1 129 ? 17.50581 13.80582 -9.61398 1.000 13.17259 132 THR A N 1
ATOM 866 C CA . THR A 1 129 ? 17.11011 15.20227 -9.43619 1.000 14.12499 132 THR A CA 1
ATOM 867 C C . THR A 1 129 ? 15.58646 15.33325 -9.35718 1.000 13.42527 132 THR A C 1
ATOM 868 O O . THR A 1 129 ? 15.06865 16.20572 -8.63997 1.000 13.50236 132 THR A O 1
ATOM 872 N N . VAL A 1 130 ? 14.83733 14.47323 -10.06294 1.000 12.75046 133 VAL A N 1
ATOM 873 C CA . VAL A 1 130 ? 13.37569 14.54538 -9.95115 1.000 12.93794 133 VAL A CA 1
ATOM 874 C C . VAL A 1 130 ? 12.93355 14.18998 -8.52659 1.000 13.13192 133 VAL A C 1
ATOM 875 O O . VAL A 1 130 ? 12.15856 14.91061 -7.89283 1.000 14.60103 133 VAL A O 1
ATOM 879 N N . ALA A 1 131 ? 13.45800 13.10702 -7.98106 1.000 12.64590 134 ALA A N 1
ATOM 880 C CA . ALA A 1 131 ? 13.00869 12.69901 -6.64775 1.000 13.61540 134 ALA A CA 1
ATOM 881 C C . ALA A 1 131 ? 13.50844 13.63166 -5.55980 1.000 13.42013 134 ALA A C 1
ATOM 882 O O . ALA A 1 131 ? 12.74487 13.98976 -4.63457 1.000 12.98527 134 ALA A O 1
ATOM 884 N N . ASN A 1 132 ? 14.79106 14.00882 -5.62516 1.000 13.20323 135 ASN A N 1
ATOM 885 C CA . ASN A 1 132 ? 15.42006 14.73613 -4.52016 1.000 13.08802 135 ASN A CA 1
ATOM 886 C C . ASN A 1 132 ? 15.25802 16.24212 -4.65190 1.000 13.56118 135 ASN A C 1
ATOM 887 O O . ASN A 1 132 ? 15.02610 16.93963 -3.64634 1.000 13.96284 135 ASN A O 1
ATOM 892 N N . ASN A 1 133 ? 15.41267 16.78233 -5.86407 1.000 13.47093 136 ASN A N 1
ATOM 893 C CA . ASN A 1 133 ? 15.36304 18.24109 -6.03433 1.000 13.86658 136 ASN A CA 1
ATOM 894 C C . ASN A 1 133 ? 13.92865 18.68674 -6.31401 1.000 13.90898 136 ASN A C 1
ATOM 895 O O . ASN A 1 133 ? 13.33915 19.44572 -5.53117 1.000 15.71747 136 ASN A O 1
ATOM 900 N N . THR A 1 134 ? 13.37769 18.28864 -7.46335 1.000 13.35192 137 THR A N 1
ATOM 901 C CA . THR A 1 134 ? 12.04507 18.75216 -7.85760 1.000 13.48659 137 THR A CA 1
ATOM 902 C C . THR A 1 134 ? 11.01739 18.36481 -6.80622 1.000 13.46855 137 THR A C 1
ATOM 903 O O . THR A 1 134 ? 10.20587 19.19191 -6.36298 1.000 15.32358 137 THR A O 1
ATOM 907 N N . TYR A 1 135 ? 11.03487 17.10212 -6.38226 1.000 12.51851 138 TYR A N 1
ATOM 908 C CA . TYR A 1 135 ? 10.06174 16.63210 -5.40303 1.000 12.12670 138 TYR A CA 1
ATOM 909 C C . TYR A 1 135 ? 10.61035 16.62250 -3.97040 1.000 12.65280 138 TYR A C 1
ATOM 910 O O . TYR A 1 135 ? 9.91395 16.12757 -3.05401 1.000 12.85887 138 TYR A O 1
ATOM 919 N N . GLN A 1 136 ? 11.77295 17.23427 -3.73895 1.000 12.48817 139 GLN A N 1
ATOM 920 C CA . GLN A 1 136 ? 12.23803 17.54764 -2.39371 1.000 13.47606 139 GLN A CA 1
ATOM 921 C C . GLN A 1 136 ? 12.31852 16.31863 -1.50636 1.000 13.17441 139 GLN A C 1
ATOM 922 O O . GLN A 1 136 ? 12.18144 16.43298 -0.26576 1.000 14.29524 139 GLN A O 1
ATOM 928 N N . ALA A 1 137 ? 12.56091 15.14044 -2.09448 1.000 13.00528 140 ALA A N 1
ATOM 929 C CA . ALA A 1 137 ? 12.73298 13.90476 -1.34415 1.000 12.32602 140 ALA A CA 1
ATOM 930 C C . ALA A 1 137 ? 11.38854 13.29670 -0.96692 1.000 12.5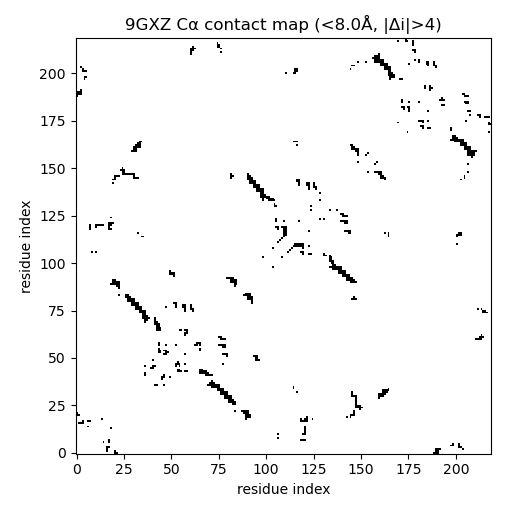9638 140 ALA A C 1
ATOM 931 O O . ALA A 1 137 ? 11.38145 12.32131 -0.11116 1.000 12.81818 140 ALA A O 1
ATOM 933 N N . LEU A 1 138 ? 10.26529 13.77133 -1.58560 1.000 12.45974 141 LEU A N 1
ATOM 934 C CA . LEU A 1 138 ? 8.96975 13.10170 -1.36667 1.000 13.66164 141 LEU A CA 1
ATOM 935 C C . LEU A 1 138 ? 8.86256 11.80733 -2.16812 1.000 14.21915 141 LEU A C 1
ATOM 936 O O . LEU A 1 138 ? 7.89070 11.06454 -2.00450 1.000 14.11254 141 LEU A O 1
ATOM 941 N N . SER A 1 139 ? 9.81692 11.53468 -3.05622 1.000 13.13129 142 SER A N 1
ATOM 942 C CA . SER A 1 139 ? 9.89055 10.22794 -3.69220 1.000 13.18795 142 SER A CA 1
ATOM 943 C C . SER A 1 139 ? 11.36018 9.82194 -3.74737 1.000 13.02214 142 SER A C 1
ATOM 944 O O . SER A 1 139 ? 12.20735 10.47636 -3.16808 1.000 13.28315 142 SER A O 1
ATOM 947 N N . THR A 1 140 ? 11.65493 8.68563 -4.37437 1.000 13.94818 143 THR A N 1
ATOM 948 C CA . THR A 1 140 ? 13.03332 8.19066 -4.46436 1.000 15.05912 143 THR A CA 1
ATOM 949 C C . THR A 1 140 ? 13.37473 7.82266 -5.88926 1.000 14.74148 143 THR A C 1
ATOM 950 O O . THR A 1 140 ? 12.48621 7.45593 -6.67850 1.000 14.81819 143 THR A O 1
ATOM 954 N N . CYS A 1 141 ? 14.68661 7.89520 -6.20060 1.000 13.99074 144 CYS A N 1
ATOM 955 C CA . CYS A 1 141 ? 15.07118 7.46970 -7.52291 1.000 14.97932 144 CYS A CA 1
ATOM 956 C C . CYS A 1 141 ? 14.67667 6.01412 -7.77038 1.000 15.34282 144 CYS A C 1
ATOM 957 O O . CYS A 1 141 ? 14.31428 5.67065 -8.89538 1.000 16.04041 144 CYS A O 1
ATOM 960 N N . GLN A 1 142 ? 14.80334 5.13182 -6.77766 1.000 15.07784 145 GLN A N 1
ATOM 961 C CA . GLN A 1 142 ? 14.52007 3.72436 -7.04851 1.000 15.16036 145 GLN A CA 1
ATOM 962 C C . GLN A 1 142 ? 13.04755 3.51446 -7.38300 1.000 14.48917 145 GLN A C 1
ATOM 963 O O . GLN A 1 142 ? 12.71237 2.67332 -8.24958 1.000 15.26641 145 GLN A O 1
ATOM 969 N N . ALA A 1 143 ? 12.13227 4.20130 -6.67531 1.000 14.73432 146 ALA A N 1
ATOM 970 C CA . ALA A 1 143 ? 10.71399 4.05831 -7.01860 1.000 14.57494 146 ALA A CA 1
ATOM 971 C C . ALA A 1 143 ? 10.45079 4.60921 -8.42741 1.000 14.76892 146 ALA A C 1
ATOM 972 O O . ALA A 1 143 ? 9.64884 4.05126 -9.17858 1.000 15.31888 146 ALA A O 1
ATOM 974 N N . LEU A 1 144 ? 11.10515 5.72227 -8.79820 1.000 15.08473 147 LEU A N 1
ATOM 975 C CA . LEU A 1 144 ? 10.89638 6.27764 -10.14133 1.000 14.78606 147 LEU A CA 1
ATOM 976 C C . LEU A 1 144 ? 11.41387 5.32221 -11.20487 1.000 14.76943 147 LEU A C 1
ATOM 977 O O . LEU A 1 144 ? 10.75562 5.12401 -12.24355 1.000 15.22847 147 LEU A O 1
ATOM 982 N N . ILE A 1 145 ? 12.55118 4.67864 -10.94308 1.000 15.54286 148 ILE A N 1
ATOM 983 C CA . ILE A 1 145 ? 13.09028 3.69467 -11.90303 1.000 16.51232 148 ILE A CA 1
ATOM 984 C C . ILE A 1 145 ? 12.13301 2.52583 -12.04360 1.000 16.80594 148 ILE A C 1
ATOM 985 O O . ILE A 1 145 ? 11.81701 2.07609 -13.15978 1.000 18.28127 148 ILE A O 1
ATOM 990 N N . ALA A 1 146 ? 11.61777 2.05003 -10.90768 1.000 15.72161 149 ALA A N 1
ATOM 991 C CA . ALA A 1 146 ? 10.77848 0.86759 -10.88603 1.000 16.09044 149 ALA A CA 1
ATOM 992 C C . ALA A 1 146 ? 9.44965 1.12326 -11.58259 1.000 16.49414 149 ALA A C 1
ATOM 993 O O . ALA A 1 146 ? 8.88676 0.20574 -12.18232 1.000 19.18509 149 ALA A O 1
ATOM 995 N N . GLN A 1 147 ? 8.92800 2.34952 -11.52497 1.000 16.55233 150 GLN A N 1
ATOM 996 C CA . GLN A 1 147 ? 7.57123 2.65055 -11.96819 1.000 16.61526 150 GLN A CA 1
ATOM 997 C C . GLN A 1 147 ? 7.51136 3.40940 -13.28585 1.000 15.32618 150 GLN A C 1
ATOM 998 O O . GLN A 1 147 ? 6.39211 3.74253 -13.75830 1.000 16.15589 150 GLN A O 1
ATOM 1004 N N . ASN A 1 148 ? 8.63720 3.57555 -13.96543 1.000 16.23044 151 ASN A N 1
ATOM 1005 C CA . ASN A 1 148 ? 8.63558 4.23313 -15.26420 1.000 17.00785 151 ASN A CA 1
ATOM 1006 C C . ASN A 1 148 ? 9.42752 3.43535 -16.29069 1.000 20.12973 151 ASN A C 1
ATOM 1007 O O . ASN A 1 148 ? 10.34232 2.68100 -15.95082 1.000 21.55765 151 ASN A O 1
ATOM 1012 N N . PRO A 1 149 ? 9.12273 3.61965 -17.56721 1.000 22.80937 152 PRO A N 1
ATOM 1013 C CA . PRO A 1 149 ? 9.79114 2.81533 -18.60412 1.000 25.18609 152 PRO A CA 1
ATOM 1014 C C . PRO A 1 149 ? 11.03463 3.43868 -19.21971 1.000 27.04173 152 PRO A C 1
ATOM 1015 O O . PRO A 1 149 ? 11.68985 2.78557 -20.04339 1.000 29.79458 152 PRO A O 1
ATOM 1019 N N . TYR A 1 150 ? 11.38945 4.66943 -18.85370 1.000 25.98339 153 TYR A N 1
ATOM 1020 C CA . TYR A 1 150 ? 12.49981 5.35220 -19.51101 1.000 24.26356 153 TYR A CA 1
ATOM 1021 C C . TYR A 1 150 ? 13.85380 4.82208 -19.05374 1.000 25.54431 153 TYR A C 1
ATOM 1022 O O . TYR A 1 150 ? 14.07634 4.53817 -17.86589 1.000 28.01095 153 TYR A O 1
ATOM 1031 N N . ASN A 1 151 ? 14.77408 4.72098 -20.01182 1.000 25.09849 154 ASN A N 1
ATOM 1032 C CA . ASN A 1 151 ? 16.14479 4.35727 -19.73335 1.000 25.46935 154 ASN A CA 1
ATOM 1033 C C . ASN A 1 151 ? 16.74709 5.41659 -18.81627 1.000 26.73714 154 ASN A C 1
ATOM 1034 O O . ASN A 1 151 ? 16.79144 6.60152 -19.16138 1.000 25.97668 154 ASN A O 1
ATOM 1039 N N . GLU A 1 152 ? 17.21252 4.98832 -17.64428 1.000 27.99500 155 GLU A N 1
ATOM 1040 C CA . GLU A 1 152 ? 17.64085 5.97594 -16.66371 1.000 30.46891 155 GLU A CA 1
ATOM 1041 C C . GLU A 1 152 ? 18.80899 6.81667 -17.16144 1.000 31.16571 155 GLU A C 1
ATOM 1042 O O . GLU A 1 152 ? 18.98527 7.94153 -16.68490 1.000 31.69272 155 GLU A O 1
ATOM 1048 N N . ARG A 1 153 ? 19.59533 6.31398 -18.11654 1.000 32.07259 156 ARG A N 1
ATOM 1049 C CA . ARG A 1 153 ? 20.75361 7.03191 -18.62728 1.000 34.53520 156 ARG A CA 1
ATOM 1050 C C . ARG A 1 153 ? 20.40219 7.93649 -19.79138 1.000 31.70747 156 ARG A C 1
ATOM 1051 O O . ARG A 1 153 ? 21.29555 8.61854 -20.28987 1.000 32.17790 156 ARG A O 1
ATOM 1059 N N . LYS A 1 154 ? 19.14455 7.93919 -20.25565 1.000 28.40419 157 LYS A N 1
ATOM 1060 C CA . LYS A 1 154 ? 18.74660 8.69440 -21.45323 1.000 25.95680 157 LYS A CA 1
ATOM 1061 C C . LYS A 1 154 ? 17.35904 9.34249 -21.26323 1.000 22.74567 157 LYS A C 1
ATOM 1062 O O . LYS A 1 154 ? 16.54671 9.43032 -22.19872 1.000 22.42985 157 LYS A O 1
ATOM 1068 N N . ILE A 1 155 ? 17.07937 9.81218 -20.04082 1.000 21.54294 158 ILE A N 1
ATOM 1069 C CA A ILE A 1 155 ? 15.87888 10.61170 -19.83214 0.565 20.35859 158 ILE A CA 1
ATOM 1070 C CA B ILE A 1 155 ? 15.89756 10.63623 -19.79586 0.435 20.59282 158 ILE A CA 1
ATOM 1071 C C . ILE A 1 155 ? 16.05209 11.92111 -20.58076 1.000 19.38478 158 ILE A C 1
ATOM 1072 O O . ILE A 1 155 ? 17.13811 12.49435 -20.61476 1.000 18.70049 158 ILE A O 1
ATOM 1081 N N . VAL A 1 156 ? 14.95370 12.41353 -21.19636 1.000 17.88062 159 VAL A N 1
ATOM 1082 C CA . VAL A 1 156 ? 15.04395 13.63183 -21.99982 1.000 16.58113 159 VAL A CA 1
ATOM 1083 C C . VAL A 1 156 ? 13.87317 14.53827 -21.67985 1.000 15.74837 159 VAL A C 1
ATOM 1084 O O . VAL A 1 156 ? 12.82293 14.09699 -21.20012 1.000 15.48985 159 VAL A O 1
ATOM 1088 N N . ARG A 1 157 ? 14.05918 15.82417 -21.99516 1.000 16.72533 160 ARG A N 1
ATOM 1089 C CA . ARG A 1 157 ? 12.97732 16.78929 -21.89044 1.000 17.32435 160 ARG A CA 1
ATOM 1090 C C . ARG A 1 157 ? 11.73454 16.27771 -22.62232 1.000 16.77469 160 ARG A C 1
ATOM 1091 O O . ARG A 1 157 ? 11.81046 15.74356 -23.74298 1.000 17.57419 160 ARG A O 1
ATOM 1099 N N . GLY A 1 158 ? 10.59419 16.39552 -21.96523 1.000 14.80702 161 GLY A N 1
ATOM 1100 C CA . GLY A 1 158 ? 9.32252 15.95284 -22.52758 1.000 14.92932 161 GLY A CA 1
ATOM 1101 C C . GLY A 1 158 ? 8.85545 14.59794 -22.04594 1.000 14.89760 161 GLY A C 1
ATOM 1102 O O . GLY A 1 158 ? 7.65888 14.27994 -22.21332 1.000 15.86958 161 GLY A O 1
ATOM 1103 N N . ASN A 1 159 ? 9.76885 13.76822 -21.51383 1.000 15.07885 162 ASN A N 1
ATOM 1104 C CA . ASN A 1 159 ? 9.33483 12.48889 -20.95824 1.000 15.72189 162 ASN A CA 1
ATOM 1105 C C . ASN A 1 159 ? 8.40247 12.77525 -19.78620 1.000 16.04978 162 ASN A C 1
ATOM 1106 O O . ASN A 1 159 ? 8.70199 13.58397 -18.89573 1.000 16.76311 162 ASN A O 1
ATOM 1111 N N . ASN A 1 160 ? 7.27686 12.08130 -19.74933 1.000 16.27263 163 ASN A N 1
ATOM 1112 C CA . ASN A 1 160 ? 6.28656 12.29296 -18.68689 1.000 16.69543 163 ASN A CA 1
ATOM 1113 C C . ASN A 1 160 ? 6.39861 11.16182 -17.66307 1.000 17.35693 163 ASN A C 1
ATOM 1114 O O . ASN A 1 160 ? 6.05590 10.00802 -17.94269 1.000 20.49354 163 ASN A O 1
ATOM 1119 N N . LEU A 1 161 ? 6.89295 11.48097 -16.48746 1.000 15.49960 164 LEU A N 1
ATOM 1120 C CA . LEU A 1 161 ? 7.15002 10.46025 -15.47767 1.000 16.54760 164 LEU A CA 1
ATOM 1121 C C . LEU A 1 161 ? 5.95933 10.34257 -14.54815 1.000 16.72201 164 LEU A C 1
ATOM 1122 O O . LEU A 1 161 ? 5.33429 11.35238 -14.23044 1.000 17.41104 164 LEU A O 1
ATOM 1127 N N . THR A 1 162 ? 5.64609 9.09680 -14.11905 1.000 16.92133 165 THR A N 1
ATOM 1128 C CA A THR A 1 162 ? 4.77443 8.90664 -12.96466 0.885 17.32401 165 THR A CA 1
ATOM 1129 C CA B THR A 1 162 ? 4.78379 8.89141 -12.96668 0.115 17.56615 165 THR A CA 1
ATOM 1130 C C . THR A 1 162 ? 5.65782 8.96455 -11.72071 1.000 16.83711 165 THR A C 1
ATOM 1131 O O . THR A 1 162 ? 6.72190 8.33518 -11.66662 1.000 17.30559 165 THR A O 1
ATOM 1138 N N . VAL A 1 163 ? 5.23049 9.73980 -10.73649 1.000 14.82111 166 VAL A N 1
ATOM 1139 C CA . VAL A 1 163 ? 6.05733 9.97583 -9.54875 1.000 14.09675 166 VAL A CA 1
ATOM 1140 C C . VAL A 1 163 ? 5.27485 9.44662 -8.35568 1.000 14.58931 166 VAL A C 1
ATOM 1141 O O . VAL A 1 163 ? 4.20446 9.98989 -8.03037 1.000 15.84350 166 VAL A O 1
ATOM 1145 N N . PRO A 1 164 ? 5.75734 8.39726 -7.70411 1.000 13.28637 167 PRO A N 1
ATOM 1146 C CA . PRO A 1 164 ? 5.01040 7.80597 -6.57334 1.000 13.33662 167 PRO A CA 1
ATOM 1147 C C . PRO A 1 164 ? 5.43320 8.53397 -5.28275 1.000 13.78557 167 PRO A C 1
ATOM 1148 O O . PRO A 1 164 ? 6.50522 8.29622 -4.71582 1.000 15.02874 167 PRO A O 1
ATOM 1152 N N . LEU A 1 165 ? 4.57948 9.44393 -4.82711 1.000 13.70248 168 LEU A N 1
ATOM 1153 C CA . LEU A 1 165 ? 4.92795 10.23716 -3.65585 1.000 13.91767 168 LEU A CA 1
ATOM 1154 C C . LEU A 1 165 ? 4.66137 9.41616 -2.40908 1.000 12.86039 168 LEU A C 1
ATOM 1155 O O . LEU A 1 165 ? 3.69330 8.64402 -2.36082 1.000 14.11983 168 LEU A O 1
ATOM 1160 N N . ARG A 1 166 ? 5.55754 9.57585 -1.41207 1.000 12.12258 169 ARG A N 1
ATOM 1161 C CA . ARG A 1 166 ? 5.54903 8.71388 -0.23550 1.000 12.79347 169 ARG A CA 1
ATOM 1162 C C . ARG A 1 166 ? 4.47889 9.16173 0.74981 1.000 13.96425 169 ARG A C 1
ATOM 1163 O O . ARG A 1 166 ? 4.45229 10.32258 1.18492 1.000 15.27319 169 ARG A O 1
ATOM 1171 N N . CYS A 1 167 ? 3.63756 8.22821 1.15214 1.000 13.58334 170 CYS A N 1
ATOM 1172 C CA . CYS A 1 167 ? 2.61878 8.51437 2.14983 1.000 13.58847 170 CYS A CA 1
ATOM 1173 C C . CYS A 1 167 ? 2.32129 7.19900 2.83864 1.000 13.56525 170 CYS A C 1
ATOM 1174 O O . CYS A 1 167 ? 2.77496 6.14539 2.39076 1.000 13.85312 170 CYS A O 1
ATOM 1177 N N . ALA A 1 168 ? 1.53131 7.24689 3.94234 1.000 12.97334 171 ALA A N 1
ATOM 1178 C CA . ALA A 1 168 ? 1.03981 5.99738 4.51394 1.000 14.04155 171 ALA A CA 1
ATOM 1179 C C . ALA A 1 168 ? -0.25466 6.28748 5.25646 1.000 14.77387 171 ALA A C 1
ATOM 1180 O O . ALA A 1 168 ? -0.56532 7.43438 5.58195 1.000 13.72958 171 ALA A O 1
ATOM 1182 N N . CYS A 1 169 ? -0.97407 5.23171 5.55690 1.000 14.87432 172 CYS A N 1
ATOM 1183 C CA . CYS A 1 169 ? -2.13882 5.31826 6.44109 1.000 15.01726 172 CYS A CA 1
ATOM 1184 C C . CYS A 1 169 ? -1.79342 4.71535 7.80828 1.000 15.73327 172 CYS A C 1
ATOM 1185 O O . CYS A 1 169 ? -1.06919 3.72650 7.88363 1.000 15.67798 172 CYS A O 1
ATOM 1188 N N . PRO A 1 170 ? -2.33233 5.25599 8.89274 1.000 16.22923 173 PRO A N 1
ATOM 1189 C CA . PRO A 1 170 ? -2.03173 4.70319 10.21891 1.000 14.82597 173 PRO A CA 1
ATOM 1190 C C . PRO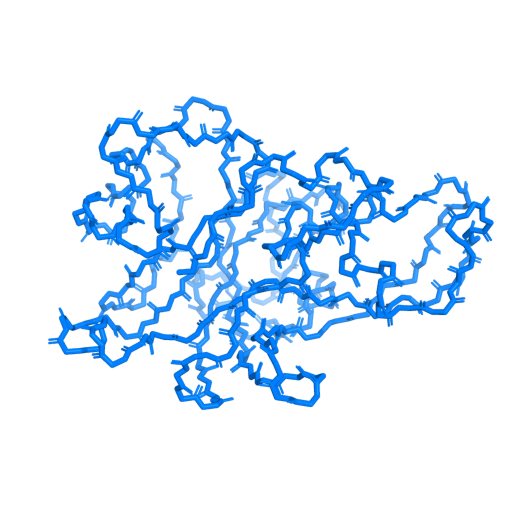 A 1 170 ? -2.32921 3.21324 10.27896 1.000 15.63850 173 PRO A C 1
ATOM 1191 O O . PRO A 1 170 ? -3.35678 2.74722 9.76016 1.000 15.31523 173 PRO A O 1
ATOM 1195 N N . THR A 1 171 ? -1.44886 2.47263 10.95117 1.000 15.52663 174 THR A N 1
ATOM 1196 C CA . THR A 1 171 ? -1.72352 1.05891 11.22494 1.000 15.32376 174 THR A CA 1
ATOM 1197 C C . THR A 1 171 ? -2.79596 0.95311 12.29720 1.000 16.38423 174 THR A C 1
ATOM 1198 O O . THR A 1 171 ? -3.17191 1.93338 12.92121 1.000 16.82171 174 THR A O 1
ATOM 1202 N N . LYS A 1 172 ? -3.28477 -0.26444 12.51208 1.000 17.97982 175 LYS A N 1
ATOM 1203 C CA . LYS A 1 172 ? -4.21658 -0.47472 13.62164 1.000 20.64224 175 LYS A CA 1
ATOM 1204 C C . LYS A 1 172 ? -3.62933 0.00368 14.94020 1.000 19.83382 175 LYS A C 1
ATOM 1205 O O . LYS A 1 172 ? -4.31517 0.65629 15.73254 1.000 20.53253 175 LYS A O 1
ATOM 1211 N N . LYS A 1 173 ? -2.36323 -0.30373 15.19106 1.000 19.02064 176 LYS A N 1
ATOM 1212 C CA . LYS A 1 173 ? -1.73956 0.12822 16.43528 1.000 18.71248 176 LYS A CA 1
ATOM 1213 C C . LYS A 1 173 ? -1.74676 1.64689 16.55856 1.000 18.47449 176 LYS A C 1
ATOM 1214 O O . LYS A 1 173 ? -2.10184 2.19434 17.61976 1.000 20.11273 176 LYS A O 1
ATOM 1220 N N . GLN A 1 174 ? -1.37885 2.35134 15.48415 1.000 17.98304 177 GLN A N 1
ATOM 1221 C CA . GLN A 1 174 ? -1.35664 3.81598 15.55062 1.000 16.60450 177 GLN A CA 1
ATOM 1222 C C . GLN A 1 174 ? -2.75218 4.39026 15.71980 1.000 17.24712 177 GLN A C 1
ATOM 1223 O O . GLN A 1 174 ? -2.95671 5.35958 16.47343 1.000 16.00490 177 GLN A O 1
ATOM 1229 N N . SER A 1 175 ? -3.73784 3.80518 15.03886 1.000 18.85841 178 SER A N 1
ATOM 1230 C CA A SER A 1 175 ? -5.11187 4.28335 15.21148 0.599 20.09803 178 SER A CA 1
ATOM 1231 C CA B SER A 1 175 ? -5.10079 4.29055 15.20737 0.401 20.36122 178 SER A CA 1
ATOM 1232 C C . SER A 1 175 ? -5.57258 4.08687 16.64645 1.000 20.73231 178 SER A C 1
ATOM 1233 O O . SER A 1 175 ? -6.21798 4.98149 17.23568 1.000 20.79548 178 SER A O 1
ATOM 1238 N N . ASP A 1 176 ? -5.24586 2.91718 17.23006 1.000 21.22195 179 ASP A N 1
ATOM 1239 C CA . ASP A 1 176 ? -5.62787 2.62424 18.61837 1.000 23.38124 179 ASP A CA 1
ATOM 1240 C C . ASP A 1 176 ? -4.99848 3.62217 19.58183 1.000 23.05505 179 ASP A C 1
ATOM 1241 O O . ASP A 1 176 ? -5.56695 3.89543 20.65991 1.000 23.74770 179 ASP A O 1
ATOM 1246 N N . GLU A 1 177 ? -3.81758 4.14273 19.22574 1.000 21.69823 180 GLU A N 1
ATOM 1247 C CA . GLU A 1 177 ? -3.12952 5.14423 20.01487 1.000 20.28762 180 GLU A CA 1
ATOM 1248 C C . GLU A 1 177 ? -3.72528 6.53047 19.81724 1.000 20.30215 180 GLU A C 1
ATOM 1249 O O . GLU A 1 177 ? -3.26972 7.47367 20.45644 1.000 23.02564 180 GLU A O 1
ATOM 1255 N N . GLY A 1 178 ? -4.66007 6.67965 18.88597 1.000 19.14654 181 GLY A N 1
ATOM 1256 C CA . GLY A 1 178 ? -5.30238 7.93862 18.63544 1.000 19.32725 181 GLY A CA 1
ATOM 1257 C C . GLY A 1 178 ? -4.78288 8.72445 17.46527 1.000 18.52490 181 GLY A C 1
ATOM 1258 O O . GLY A 1 178 ? -5.15613 9.89166 17.32690 1.000 18.97723 181 GLY A O 1
ATOM 1259 N N . PHE A 1 179 ? -3.96566 8.13364 16.60021 1.000 17.78273 182 PHE A N 1
ATOM 1260 C CA . PHE A 1 179 ? -3.45887 8.86465 15.44290 1.000 15.91388 182 PHE A CA 1
ATOM 1261 C C . PHE A 1 179 ? -4.41679 8.74057 14.27425 1.000 16.42120 182 PHE A C 1
ATOM 1262 O O . PHE A 1 179 ? -4.71707 7.62357 13.82796 1.000 19.09341 182 PHE A O 1
ATOM 1270 N N . LYS A 1 180 ? -4.84819 9.89322 13.77990 1.000 15.93454 183 LYS A N 1
ATOM 1271 C CA . LYS A 1 180 ? -5.79657 10.05971 12.69353 1.000 16.27475 183 LYS A CA 1
ATOM 1272 C C . LYS A 1 180 ? -5.15742 10.11797 11.32364 1.000 15.17663 183 LYS A C 1
ATOM 1273 O O . LYS A 1 180 ? -5.76957 9.66472 10.34878 1.000 16.32576 183 LYS A O 1
ATOM 1279 N N . TYR A 1 181 ? -3.95155 10.63773 11.23447 1.000 14.07525 184 TYR A N 1
ATOM 1280 C CA . TYR A 1 181 ? -3.27709 10.79553 9.95836 1.000 13.58073 184 TYR A CA 1
ATOM 1281 C C . TYR A 1 181 ? -1.81420 10.45099 10.16022 1.000 13.64048 184 TYR A C 1
ATOM 1282 O O . TYR A 1 181 ? -1.28304 10.50269 11.27217 1.000 13.72482 184 TYR A O 1
ATOM 1291 N N . LEU A 1 182 ? -1.13836 10.14380 9.06292 1.000 14.29437 185 LEU A N 1
ATOM 1292 C CA . LEU A 1 182 ? 0.31366 10.28312 8.95909 1.000 13.96509 185 LEU A CA 1
ATOM 1293 C C . LEU A 1 182 ? 0.64301 11.39462 7.97051 1.000 13.93082 185 LEU A C 1
ATOM 1294 O O . LEU A 1 182 ? -0.02380 11.55409 6.94268 1.000 17.02772 185 LEU A O 1
ATOM 1299 N N . LEU A 1 183 ? 1.65736 12.17052 8.28279 1.000 13.81104 186 LEU A N 1
ATOM 1300 C CA . LEU A 1 183 ? 2.08537 13.24174 7.39916 1.000 13.02758 186 LEU A CA 1
ATOM 1301 C C . LEU A 1 183 ? 3.54732 12.99399 7.02573 1.000 13.57418 186 LEU A C 1
ATOM 1302 O O . LEU A 1 183 ? 4.35437 12.55771 7.85532 1.000 14.35439 186 LEU A O 1
ATOM 1307 N N . THR A 1 184 ? 3.88727 13.21989 5.76580 1.000 12.55721 187 THR A N 1
ATOM 1308 C CA . THR A 1 184 ? 5.26629 13.02864 5.30498 1.000 13.52217 187 THR A CA 1
ATOM 1309 C C . THR A 1 184 ? 6.01873 14.34279 5.44106 1.000 13.76258 187 THR A C 1
ATOM 1310 O O . THR A 1 184 ? 5.66693 15.33143 4.77579 1.000 13.44868 187 THR A O 1
ATOM 1314 N N . TYR A 1 185 ? 6.99217 14.37692 6.35911 1.000 14.65794 188 TYR A N 1
ATOM 1315 C CA . TYR A 1 185 ? 7.72817 15.57647 6.72651 1.000 14.54705 188 TYR A CA 1
ATOM 1316 C C . TYR A 1 185 ? 9.10414 15.50778 6.07970 1.000 14.45954 188 TYR A C 1
ATOM 1317 O O . TYR A 1 185 ? 9.71124 14.44393 6.00289 1.000 15.25531 188 TYR A O 1
ATOM 1326 N N . LEU A 1 186 ? 9.60067 16.63806 5.60302 1.000 14.28173 189 LEU A N 1
ATOM 1327 C CA . LEU A 1 186 ? 10.90222 16.67314 4.93573 1.000 14.37314 189 LEU A CA 1
ATOM 1328 C C . LEU A 1 186 ? 11.93907 17.23737 5.91391 1.000 14.87879 189 LEU A C 1
ATOM 1329 O O . LEU A 1 186 ? 11.91025 18.42261 6.24063 1.000 16.11775 189 LEU A O 1
ATOM 1334 N N . VAL A 1 187 ? 12.90735 16.41779 6.31137 1.000 15.08434 190 VAL A N 1
ATOM 1335 C CA . VAL A 1 187 ? 13.89610 16.80812 7.32530 1.000 15.08055 190 VAL A CA 1
ATOM 1336 C C . VAL A 1 187 ? 14.90853 17.77129 6.72074 1.000 15.75466 190 VAL A C 1
ATOM 1337 O O . VAL A 1 187 ? 15.42033 17.55133 5.61817 1.000 15.94765 190 VAL A O 1
ATOM 1341 N N . SER A 1 188 ? 15.18293 18.85684 7.43149 1.000 16.80290 191 SER A N 1
ATOM 1342 C CA A SER A 1 188 ? 16.22526 19.82127 7.11912 0.536 17.56878 191 SER A CA 1
ATOM 1343 C CA B SER A 1 188 ? 16.26322 19.75954 7.07319 0.464 17.55825 191 SER A CA 1
ATOM 1344 C C . SER A 1 188 ? 17.37449 19.70953 8.11838 1.000 17.56351 191 SER A C 1
ATOM 1345 O O . SER A 1 188 ? 17.23440 19.17676 9.22786 1.000 17.40560 191 SER A O 1
ATOM 1350 N N . GLU A 1 189 ? 18.51109 20.28420 7.74476 1.000 16.44379 192 GLU A N 1
ATOM 1351 C CA . GLU A 1 189 ? 19.68696 20.25827 8.61292 1.000 17.53749 192 GLU A CA 1
ATOM 1352 C C . GLU A 1 189 ? 19.35971 20.97306 9.91652 1.000 19.84758 192 GLU A C 1
ATOM 1353 O O . GLU A 1 189 ? 18.68917 22.00538 9.91558 1.000 22.00922 192 GLU A O 1
ATOM 1359 N N . GLY A 1 190 ? 19.83721 20.43785 11.03212 1.000 20.77210 193 GLY A N 1
ATOM 1360 C CA . GLY A 1 190 ? 19.59178 21.11683 12.29191 1.000 22.39193 193 GLY A CA 1
ATOM 1361 C C . GLY A 1 190 ? 18.27183 20.81266 12.95764 1.000 24.27602 193 GLY A C 1
ATOM 1362 O O . GLY A 1 190 ? 17.91958 21.47099 13.95266 1.000 28.57625 193 GLY A O 1
ATOM 1363 N N . GLU A 1 191 ? 17.53690 19.83320 12.46832 1.000 21.48233 194 GLU A N 1
ATOM 1364 C CA . GLU A 1 191 ? 16.32253 19.41768 13.13267 1.000 20.98065 194 GLU A CA 1
ATOM 1365 C C . GLU A 1 191 ? 16.61830 18.14915 13.92490 1.000 21.93825 194 GLU A C 1
ATOM 1366 O O . GLU A 1 191 ? 17.53548 17.40795 13.60591 1.000 26.13437 194 GLU A O 1
ATOM 1372 N N . SER A 1 192 ? 15.83706 17.89557 14.97685 1.000 20.19028 195 SER A N 1
ATOM 1373 C CA . SER A 1 192 ? 15.94615 16.65013 15.70153 1.000 19.09295 195 SER A CA 1
ATOM 1374 C C . SER A 1 192 ? 14.54710 16.06789 15.77227 1.000 19.53125 195 SER A C 1
ATOM 1375 O O . SER A 1 192 ? 13.56706 16.74007 15.45003 1.000 18.68288 195 SER A O 1
ATOM 1378 N N . VAL A 1 193 ? 14.42324 14.80396 16.19025 1.000 19.91380 196 VAL A N 1
ATOM 1379 C CA A VAL A 1 193 ? 13.07756 14.27093 16.37942 0.400 19.79536 196 VAL A CA 1
ATOM 1380 C CA B VAL A 1 193 ? 13.05910 14.30028 16.34968 0.600 19.79536 196 VAL A CA 1
ATOM 1381 C C . VAL A 1 193 ? 12.30834 15.12607 17.38842 1.000 19.38478 196 VAL A C 1
ATOM 1382 O O . VAL A 1 193 ? 11.10108 15.32939 17.25842 1.000 19.37163 196 VAL A O 1
ATOM 1389 N N . SER A 1 194 ? 13.00513 15.66455 18.39630 1.000 18.86565 197 SER A N 1
ATOM 1390 C CA . SER A 1 194 ? 12.30558 16.49687 19.39419 1.000 19.40933 197 SER A CA 1
ATOM 1391 C C . SER A 1 194 ? 11.83168 17.81881 18.80333 1.000 18.39794 197 SER A C 1
ATOM 1392 O O . SER A 1 194 ? 10.74324 18.31211 19.14256 1.000 18.75295 197 SER A O 1
ATOM 1395 N N . SER A 1 195 ? 12.64893 18.45051 17.96182 1.000 18.77163 198 SER A N 1
ATOM 1396 C CA . SER A 1 195 ? 12.19604 19.73378 17.43769 1.000 18.17570 198 SER A CA 1
ATOM 1397 C C . SER A 1 195 ? 11.05139 19.53554 16.44731 1.000 17.27181 198 SER A C 1
ATOM 1398 O O . SER A 1 195 ? 10.08418 20.31092 16.41721 1.000 18.07818 198 SER A O 1
ATOM 1401 N N . ILE A 1 196 ? 11.12389 18.47350 15.65807 1.000 15.92749 199 ILE A N 1
ATOM 1402 C CA . ILE A 1 196 ? 10.03428 18.16562 14.74767 1.000 15.59362 199 ILE A CA 1
ATOM 1403 C C . ILE A 1 196 ? 8.79510 17.78638 15.55252 1.000 16.08703 199 ILE A C 1
ATOM 1404 O O . ILE A 1 196 ? 7.67343 18.22234 15.25162 1.000 17.05993 199 ILE A O 1
ATOM 1409 N N . ALA A 1 197 ? 8.97107 16.98378 16.61228 1.000 15.22681 200 ALA A N 1
ATOM 1410 C CA . ALA A 1 197 ? 7.78318 16.62522 17.40142 1.000 15.41873 200 ALA A CA 1
ATOM 1411 C C . ALA A 1 197 ? 7.11446 17.85052 18.01280 1.000 15.82944 200 ALA A C 1
ATOM 1412 O O . ALA A 1 197 ? 5.89006 17.88922 18.12251 1.000 17.76304 200 ALA A O 1
ATOM 1414 N N . GLU A 1 198 ? 7.90403 18.85244 18.43172 1.000 16.19631 201 GLU A N 1
ATOM 1415 C CA . GLU A 1 198 ? 7.34146 20.08070 18.99582 1.000 18.18849 201 GLU A CA 1
ATOM 1416 C C . GLU A 1 198 ? 6.39830 20.78691 18.00745 1.000 18.95740 201 GLU A C 1
ATOM 1417 O O . GLU A 1 198 ? 5.38849 21.37726 18.42540 1.000 20.46727 201 GLU A O 1
ATOM 1423 N N . ILE A 1 199 ? 6.70795 20.74744 16.69398 1.000 18.19187 202 ILE A N 1
ATOM 1424 C CA . ILE A 1 199 ? 5.83064 21.37554 15.69201 1.000 18.65105 202 ILE A CA 1
ATOM 1425 C C . ILE A 1 199 ? 4.42960 20.82319 15.79693 1.000 19.01464 202 ILE A C 1
ATOM 1426 O O . ILE A 1 199 ? 3.43934 21.55432 15.66234 1.000 20.74248 202 ILE A O 1
ATOM 1431 N N . PHE A 1 200 ? 4.32449 19.50737 15.98292 1.000 19.17168 203 PHE A N 1
ATOM 1432 C CA . PHE A 1 200 ? 3.06608 18.80732 15.81632 1.000 18.81713 203 PHE A CA 1
ATOM 1433 C C . PHE A 1 200 ? 2.45163 18.40789 17.13349 1.000 19.33720 203 PHE A C 1
ATOM 1434 O O . PHE A 1 200 ? 1.39885 17.75565 17.13514 1.000 21.23198 203 PHE A O 1
ATOM 1442 N N . ASN A 1 201 ? 3.11047 18.74228 18.23977 1.000 18.94897 204 ASN A N 1
ATOM 1443 C CA . ASN A 1 201 ? 2.61787 18.41209 19.57068 1.000 19.97574 204 ASN A CA 1
ATOM 1444 C C . ASN A 1 201 ? 2.44617 16.90659 19.76196 1.000 18.83246 204 ASN A C 1
ATOM 1445 O O . ASN A 1 201 ? 1.40266 16.43715 20.23318 1.000 20.25784 204 ASN A O 1
ATOM 1450 N N . VAL A 1 202 ? 3.47820 16.14202 19.37923 1.000 16.66556 205 VAL A N 1
ATOM 1451 C CA . VAL A 1 202 ? 3.49286 14.70318 19.61026 1.000 17.51292 205 VAL A CA 1
ATOM 1452 C C . VAL A 1 202 ? 4.75926 14.33872 20.36696 1.000 17.22362 205 VAL A C 1
ATOM 1453 O O . VAL A 1 202 ? 5.78138 15.05602 20.36740 1.000 18.27380 205 VAL A O 1
ATOM 1457 N N . ASP A 1 203 ? 4.71903 13.15129 20.95778 1.000 17.14643 206 ASP A N 1
ATOM 1458 C CA . ASP A 1 203 ? 5.92242 12.64239 21.62291 1.000 16.55528 206 ASP A CA 1
ATOM 1459 C C . ASP A 1 203 ? 6.89148 12.16731 20.54169 1.000 15.89065 206 ASP A C 1
ATOM 1460 O O . ASP A 1 203 ? 6.48948 11.41010 19.65822 1.000 15.80575 206 ASP A O 1
ATOM 1465 N N . PRO A 1 204 ? 8.16409 12.51749 20.62085 1.000 16.80679 207 PRO A N 1
ATOM 1466 C CA . PRO A 1 204 ? 9.11331 11.97854 19.65465 1.000 17.40224 207 PRO A CA 1
ATOM 1467 C C . PRO A 1 204 ? 9.15224 10.47074 19.63632 1.000 16.80112 207 PRO A C 1
ATOM 1468 O O . PRO A 1 204 ? 9.48118 9.89670 18.59342 1.000 17.02579 207 PRO A O 1
ATOM 1472 N N . GLN A 1 205 ? 8.82476 9.79109 20.72914 1.000 18.12408 208 GLN A N 1
ATOM 1473 C CA . GLN A 1 205 ? 8.78802 8.33695 20.65643 1.000 20.59939 208 GLN A CA 1
ATOM 1474 C C . GLN A 1 205 ? 7.76970 7.87305 19.60887 1.000 18.87644 208 GLN A C 1
ATOM 1475 O O . GLN A 1 205 ? 7.94441 6.82204 18.99796 1.000 18.96040 208 GLN A O 1
ATOM 1481 N N . SER A 1 206 ? 6.69310 8.62546 19.42995 1.000 17.65300 209 SER A N 1
ATOM 1482 C CA A SER A 1 206 ? 5.72349 8.22898 18.41007 0.835 15.90805 209 SER A CA 1
ATOM 1483 C CA B SER A 1 206 ? 5.71275 8.25496 18.40663 0.165 16.25283 209 SER A CA 1
ATOM 1484 C C . SER A 1 206 ? 6.28575 8.40162 17.00063 1.000 15.47116 209 SER A C 1
ATOM 1485 O O . SER A 1 206 ? 5.92942 7.62666 16.09183 1.000 16.38179 209 SER A O 1
ATOM 1490 N N . ILE A 1 207 ? 7.17470 9.37297 16.80962 1.000 14.10425 210 ILE A N 1
ATOM 1491 C CA . ILE A 1 207 ? 7.86440 9.50826 15.52918 1.000 13.78854 210 ILE A CA 1
ATOM 1492 C C . ILE A 1 207 ? 8.82445 8.35073 15.34177 1.000 13.57890 210 ILE A C 1
ATOM 1493 O O . ILE A 1 207 ? 8.92353 7.76043 14.24905 1.000 13.73603 210 ILE A O 1
ATOM 1498 N N . ASN A 1 208 ? 9.54876 7.99604 16.39886 1.000 14.25194 211 ASN A N 1
ATOM 1499 C CA . ASN A 1 208 ? 10.43646 6.83528 16.29955 1.000 14.31018 211 ASN A CA 1
ATOM 1500 C C . ASN A 1 208 ? 9.64372 5.58511 15.94291 1.000 15.90669 211 ASN A C 1
ATOM 1501 O O . ASN A 1 208 ? 10.02979 4.83034 15.02990 1.000 15.81384 211 ASN A O 1
ATOM 1506 N N . GLU A 1 209 ? 8.51724 5.36730 16.62615 1.000 17.10820 212 GLU A N 1
ATOM 1507 C CA A GLU A 1 209 ? 7.70436 4.20214 16.30615 0.477 19.06896 212 GLU A CA 1
ATOM 1508 C CA B GLU A 1 209 ? 7.66424 4.21924 16.31932 0.523 19.00842 212 GLU A CA 1
ATOM 1509 C C . GLU A 1 209 ? 7.22527 4.24049 14.85645 1.000 17.60562 212 GLU A C 1
ATOM 1510 O O . GLU A 1 209 ? 7.26186 3.22167 14.16432 1.000 17.52404 212 GLU A O 1
ATOM 1521 N N . ALA A 1 210 ? 6.78134 5.40536 14.37181 1.000 15.75853 213 ALA A N 1
ATOM 1522 C CA . ALA A 1 210 ? 6.25927 5.49444 13.00459 1.000 14.06601 213 ALA A CA 1
ATOM 1523 C C . ALA A 1 210 ? 7.30732 5.21601 11.93612 1.000 14.24451 213 ALA A C 1
ATOM 1524 O O . ALA A 1 210 ? 6.93534 4.88997 10.80198 1.000 14.60076 213 ALA A O 1
ATOM 1526 N N . ASN A 1 211 ? 8.59371 5.38491 12.25831 1.000 12.93159 214 ASN A N 1
ATOM 1527 C CA . ASN A 1 211 ? 9.68788 5.22826 11.29944 1.000 13.06324 214 ASN A CA 1
ATOM 1528 C C . ASN A 1 211 ? 10.62253 4.09046 11.62862 1.000 13.76665 214 ASN A C 1
ATOM 1529 O O . ASN A 1 211 ? 11.66290 3.93926 10.96174 1.000 14.11017 214 ASN A O 1
ATOM 1534 N N . GLU A 1 212 ? 10.21866 3.20135 12.53734 1.000 14.38503 215 GLU A N 1
ATOM 1535 C CA . GLU A 1 212 ? 11.07192 2.06330 12.89435 1.000 14.81740 215 GLU A CA 1
ATOM 1536 C C . GLU A 1 212 ? 12.48391 2.53470 13.27545 1.000 15.71252 215 GLU A C 1
ATOM 1537 O O . GLU A 1 212 ? 13.50001 1.94834 12.89843 1.000 16.73297 215 GLU A O 1
ATOM 1543 N N . LEU A 1 213 ? 12.54252 3.60619 14.06059 1.000 16.28647 216 LEU A N 1
ATOM 1544 C CA . LEU A 1 213 ? 13.76786 4.11888 14.65862 1.000 18.27181 216 LEU A CA 1
ATOM 1545 C C . LEU A 1 213 ? 13.74418 3.85460 16.15812 1.000 22.15787 216 LEU A C 1
ATOM 1546 O O . LEU A 1 213 ? 12.71093 3.54049 16.75809 1.000 24.56234 216 LEU A O 1
ATOM 1551 N N A SER A 1 214 ? 14.88313 4.05667 16.76656 0.705 21.68752 217 SER A N 1
ATOM 1552 N N B SER A 1 214 ? 14.89930 4.06092 16.77141 0.295 23.41076 217 SER A N 1
ATOM 1553 C CA A SER A 1 214 ? 14.94610 4.10785 18.23245 0.705 22.89801 217 SER A CA 1
ATOM 1554 C CA B SER A 1 214 ? 15.05003 4.05529 18.22189 0.295 23.97047 217 SER A CA 1
ATOM 1555 C C A SER A 1 214 ? 15.51619 5.44419 18.68582 0.705 23.26195 217 SER A C 1
ATOM 1556 C C B SER A 1 214 ? 15.48790 5.44154 18.68129 0.295 24.07285 217 SER A C 1
ATOM 1557 O O A SER A 1 214 ? 15.90002 6.30115 17.88745 0.705 24.32586 217 SER A O 1
ATOM 1558 O O B SER A 1 214 ? 15.75219 6.33377 17.87050 0.295 24.73449 217 SER A O 1
ATOM 1563 N N . SER A 1 215 ? 15.57042 5.63479 20.00495 1.000 23.76083 218 SER A N 1
ATOM 1564 C CA . SER A 1 215 ? 16.09064 6.91119 20.49123 1.000 24.61643 218 SER A CA 1
ATOM 1565 C C . SER A 1 215 ? 17.58689 7.05090 20.22368 1.000 26.22434 218 SER A C 1
ATOM 1566 O O . SER A 1 215 ? 18.11281 8.16735 20.32843 1.000 27.31351 218 SER A O 1
ATOM 1569 N N . THR A 1 216 ? 18.26777 5.95609 19.85121 1.000 25.91224 219 THR A N 1
ATOM 1570 C CA . THR A 1 216 ? 19.67863 5.99626 19.45910 1.000 23.74584 219 THR A CA 1
ATOM 1571 C C . THR A 1 216 ? 19.89756 6.17742 17.95635 1.000 23.42703 219 THR A C 1
ATOM 1572 O O . THR A 1 216 ? 21.06195 6.29820 17.54743 1.000 24.72142 219 THR A O 1
ATOM 1576 N N . SER A 1 217 ? 18.83987 6.14909 17.12623 1.000 22.91293 220 SER A N 1
ATOM 1577 C CA . SER A 1 217 ? 19.01833 6.22580 15.67122 1.000 22.39863 220 SER A CA 1
ATOM 1578 C C . SER A 1 217 ? 19.27550 7.67006 15.26628 1.000 22.57211 220 SER A C 1
ATOM 1579 O O . SER A 1 217 ? 19.01604 8.59798 16.03187 1.000 25.53634 220 SER A O 1
ATOM 1582 N N . PHE A 1 218 ? 19.70251 7.88670 14.02299 1.000 20.04536 221 PHE A N 1
ATOM 1583 C CA . PHE A 1 218 ? 19.81622 9.24233 13.50055 1.000 18.48711 221 PHE A CA 1
ATOM 1584 C C . PHE A 1 218 ? 18.75338 9.50577 12.44522 1.000 18.18055 221 PHE A C 1
ATOM 1585 O O . PHE A 1 218 ? 18.25579 8.59272 11.78730 1.000 18.72378 221 PHE A O 1
ATOM 1593 N N . ILE A 1 219 ? 18.44475 10.77795 12.27116 1.000 16.07173 222 ILE A N 1
ATOM 1594 C CA . ILE A 1 219 ? 17.71165 11.23026 11.10068 1.000 15.87171 222 ILE A CA 1
ATOM 1595 C C . ILE A 1 219 ? 18.60298 12.17229 10.29414 1.000 15.49125 222 ILE A C 1
ATOM 1596 O O . ILE A 1 219 ? 19.54094 12.79593 10.82109 1.000 16.81142 222 ILE A O 1
ATOM 1601 N N . PHE A 1 220 ? 18.32057 12.25542 8.98876 1.000 14.82346 223 PHE A N 1
ATOM 1602 C CA . PHE A 1 220 ? 19.23030 12.90401 8.04113 1.000 13.59872 223 PHE A CA 1
ATOM 1603 C C . PHE A 1 220 ? 18.46889 13.94896 7.22536 1.000 14.05601 223 PHE A C 1
ATOM 1604 O O . PHE A 1 220 ? 17.29802 13.76977 6.87469 1.000 14.64281 223 PHE A O 1
ATOM 1612 N N . TYR A 1 221 ? 19.17021 15.03091 6.87383 1.000 14.15957 224 TYR A N 1
ATOM 1613 C CA . TYR A 1 221 ? 18.55919 16.04254 6.01698 1.000 15.23378 224 TYR A CA 1
ATOM 1614 C C . TYR A 1 221 ? 18.28046 15.52450 4.59934 1.000 14.50439 224 TYR A C 1
ATOM 1615 O O . TYR A 1 221 ? 18.91659 14.57912 4.10865 1.000 13.93893 224 TYR A O 1
ATOM 1624 N N . PHE A 1 222 ? 17.25640 16.11659 3.99014 1.000 14.11221 225 PHE A N 1
ATOM 1625 C CA . PHE A 1 222 ? 16.75650 15.72715 2.66068 1.000 14.11684 225 PHE A CA 1
ATOM 1626 C C . PHE A 1 222 ? 16.26648 14.29085 2.65410 1.000 15.19975 225 PHE A C 1
ATOM 1627 O O . PHE A 1 222 ? 16.42551 13.56539 1.66406 1.000 15.32700 225 PHE A O 1
ATOM 1635 N N . THR A 1 223 ? 15.57828 13.89350 3.73386 1.000 14.46718 226 THR A N 1
ATOM 1636 C CA . THR A 1 223 ? 14.88649 12.62043 3.76098 1.000 14.77839 226 THR A CA 1
ATOM 1637 C C . THR A 1 223 ? 13.45885 12.84636 4.22615 1.000 14.20254 226 THR A C 1
ATOM 1638 O O . THR A 1 223 ? 13.14919 13.80978 4.95225 1.000 14.47038 226 THR A O 1
ATOM 1642 N N . PRO A 1 224 ? 12.55472 11.94566 3.85611 1.000 13.41295 227 PRO A N 1
ATOM 1643 C CA . PRO A 1 224 ? 11.14387 12.02500 4.32969 1.000 13.26408 227 PRO A CA 1
ATOM 1644 C C . PRO A 1 224 ? 10.97527 11.18824 5.58830 1.000 14.03457 227 PRO A C 1
ATOM 1645 O O . PRO A 1 224 ? 11.55199 10.10540 5.72478 1.000 16.56772 227 PRO A O 1
ATOM 1649 N N . LEU A 1 225 ? 10.17393 11.70593 6.52721 1.000 13.74012 228 LEU A N 1
ATOM 1650 C CA . LEU A 1 225 ? 9.98132 11.08059 7.83247 1.000 12.75003 228 LEU A CA 1
ATOM 1651 C C . LEU A 1 225 ? 8.47696 11.19431 8.10833 1.000 14.70563 228 LEU A C 1
ATOM 1652 O O . LEU A 1 225 ? 7.91120 12.27593 7.96884 1.000 16.18755 228 LEU A O 1
ATOM 1657 N N . LEU A 1 226 ? 7.83188 10.10278 8.52029 1.000 13.72689 229 LEU A N 1
ATOM 1658 C CA . LEU A 1 226 ? 6.39831 10.09653 8.79832 1.000 13.26865 229 LEU A CA 1
ATOM 1659 C C . LEU A 1 226 ? 6.13273 10.58633 10.21004 1.000 14.67704 229 LEU A C 1
ATOM 1660 O O . LEU A 1 226 ? 6.80831 10.17800 11.17523 1.000 16.08418 229 LEU A O 1
ATOM 1665 N N . ILE A 1 227 ? 5.16379 11.48704 10.31603 1.000 14.97149 230 ILE A N 1
ATOM 1666 C CA . ILE A 1 227 ? 4.77439 12.06778 11.59030 1.000 13.62661 230 ILE A CA 1
ATOM 1667 C C . ILE A 1 227 ? 3.35649 11.60547 11.87083 1.000 14.01599 230 ILE A C 1
ATOM 1668 O O . ILE A 1 227 ? 2.44139 11.92624 11.09450 1.000 14.25607 230 ILE A O 1
ATOM 1673 N N . PRO A 1 228 ? 3.10879 10.90385 12.97108 1.000 13.99079 231 PRO A N 1
ATOM 1674 C CA . PRO A 1 228 ? 1.71816 10.52593 13.27412 1.000 15.10572 231 PRO A CA 1
ATOM 1675 C C . PRO A 1 228 ? 0.99449 11.68682 13.92408 1.000 15.59381 231 PRO A C 1
ATOM 1676 O O . PRO A 1 228 ? 1.54656 12.37193 14.79211 1.000 16.11652 231 PRO A O 1
ATOM 1680 N N . LEU A 1 229 ? -0.26080 11.93158 13.50203 1.000 15.14456 232 LEU A N 1
ATOM 1681 C CA . LEU A 1 229 ? -0.97888 13.12938 13.96308 1.000 14.66649 232 LEU A CA 1
ATOM 1682 C C . LEU A 1 229 ? -2.30454 12.75478 14.58763 1.000 16.60295 232 LEU A C 1
ATOM 1683 O O . LEU A 1 229 ? -3.03071 11.95464 14.03228 1.000 16.49968 232 LEU A O 1
ATOM 1688 N N . LYS A 1 230 ? -2.63080 13.36681 15.72479 1.000 17.49501 233 LYS A N 1
ATOM 1689 C CA . LYS A 1 230 ? -3.93322 13.13785 16.32182 1.000 19.62683 233 LYS A CA 1
ATOM 1690 C C . LYS A 1 230 ? -5.00294 14.07183 15.79363 1.000 21.43547 233 LYS A C 1
ATOM 1691 O O . LYS A 1 230 ? -6.19549 13.85634 16.08952 1.000 23.92739 233 LYS A O 1
ATOM 1697 N N . ASN A 1 231 ? -4.60915 15.14031 15.10348 1.000 22.38325 234 ASN A N 1
ATOM 1698 C CA . ASN A 1 231 ? -5.51056 16.18917 14.65965 1.000 25.43618 234 ASN A CA 1
ATOM 1699 C C . ASN A 1 231 ? -4.96288 16.67853 13.32900 1.000 21.32916 234 ASN A C 1
ATOM 1700 O O . ASN A 1 231 ? -3.91041 16.23470 12.89772 1.000 22.44758 234 ASN A O 1
ATOM 1705 N N . GLU A 1 232 ? -5.65452 17.62017 12.68743 1.000 20.26453 235 GLU A N 1
ATOM 1706 C CA . GLU A 1 232 ? -5.07517 18.23146 11.48907 1.000 19.68783 235 GLU A CA 1
ATOM 1707 C C . GLU A 1 232 ? -3.73741 18.89475 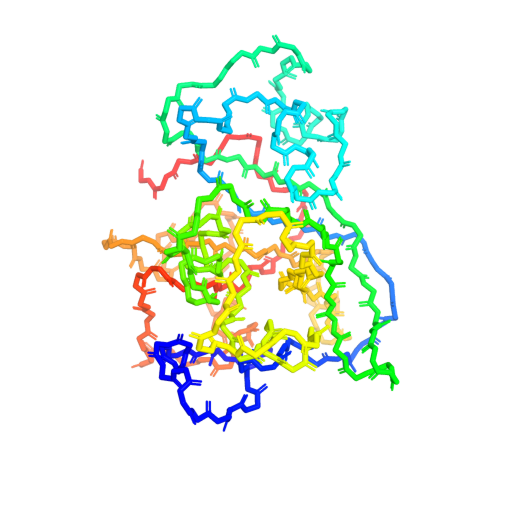11.84281 1.000 18.19106 235 GLU A C 1
ATOM 1708 O O . GLU A 1 232 ? -3.51586 19.32739 12.98284 1.000 18.98974 235 GLU A O 1
ATOM 1714 N N . PRO A 1 233 ? -2.79933 18.93772 10.90350 1.000 16.94282 236 PRO A N 1
ATOM 1715 C CA . PRO A 1 233 ? -1.52681 19.57939 11.17426 1.000 17.38424 236 PRO A CA 1
ATOM 1716 C C . PRO A 1 233 ? -1.72746 21.06416 11.39428 1.000 18.04842 236 PRO A C 1
ATOM 1717 O O . PRO A 1 233 ? -2.74567 21.63304 10.96313 1.000 19.48280 236 PRO A O 1
ATOM 1721 N N . PRO A 1 234 ? -0.78784 21.71363 12.06633 1.000 19.62919 237 PRO A N 1
ATOM 1722 C CA . PRO A 1 234 ? -0.89884 23.16924 12.23385 1.000 19.83672 237 PRO A CA 1
ATOM 1723 C C . PRO A 1 234 ? -0.96608 23.86482 10.87632 1.000 19.59368 237 PRO A C 1
ATOM 1724 O O . PRO A 1 234 ? -0.36191 23.41694 9.89931 1.000 20.08895 237 PRO A O 1
ATOM 1728 N N . GLN A 1 235 ? -1.68709 24.98852 10.82916 1.000 19.14932 238 GLN A N 1
ATOM 1729 C CA . GLN A 1 235 ? -1.84160 25.69831 9.56312 1.000 19.56488 238 GLN A CA 1
ATOM 1730 C C . GLN A 1 235 ? -0.54374 26.36664 9.13715 1.000 20.96535 238 GLN A C 1
ATOM 1731 O O . GLN A 1 235 ? -0.33136 26.53751 7.94402 1.000 21.12480 238 GLN A O 1
ATOM 1737 N N . LYS A 1 236 ? 0.32410 26.74577 10.07394 1.000 24.31217 239 LYS A N 1
ATOM 1738 C CA . LYS A 1 236 ? 1.64359 27.28584 9.75768 1.000 29.74594 239 LYS A CA 1
ATOM 1739 C C . LYS A 1 236 ? 2.68933 26.40791 10.41897 1.000 26.61129 239 LYS A C 1
ATOM 1740 O O . LYS A 1 236 ? 2.69013 26.26296 11.64938 1.000 26.29781 239 LYS A O 1
ATOM 1746 N N . ILE A 1 237 ? 3.61620 25.88477 9.62379 1.000 24.39034 240 ILE A N 1
ATOM 1747 C CA . ILE A 1 237 ? 4.74768 25.11706 10.13141 1.000 25.69934 240 ILE A CA 1
ATOM 1748 C C . ILE A 1 237 ? 5.94211 26.03771 10.19503 1.000 29.05006 240 ILE A C 1
ATOM 1749 O O . ILE A 1 237 ? 6.33690 26.61248 9.17051 1.000 30.32191 240 ILE A O 1
ATOM 1754 N N . VAL A 1 238 ? 6.52837 26.12641 11.37625 1.000 31.49276 241 VAL A N 1
ATOM 1755 C CA . VAL A 1 238 ? 7.78933 26.82163 11.61169 1.000 35.28125 241 VAL A CA 1
ATOM 1756 C C . VAL A 1 238 ? 8.73035 25.81602 12.26090 1.000 35.11353 241 VAL A C 1
ATOM 1757 O O . VAL A 1 238 ? 8.38757 25.22058 13.28496 1.000 36.00398 241 VAL A O 1
ATOM 1761 N N . LYS A 1 239 ? 9.90950 25.63119 11.68182 1.000 34.97278 242 LYS A N 1
ATOM 1762 C CA . LYS A 1 239 ? 10.80500 24.58737 12.19616 1.000 34.15485 242 LYS A CA 1
ATOM 1763 C C . LYS A 1 239 ? 11.28745 24.86487 13.61925 1.000 33.03406 242 LYS A C 1
ATOM 1764 O O . LYS A 1 239 ? 11.52818 23.91521 14.38590 1.000 31.80205 242 LYS A O 1
ATOM 1770 N N . HIS A 1 240 ? 11.49367 26.13523 13.97300 1.000 34.03102 243 HIS A N 1
ATOM 1771 C CA . HIS A 1 240 ? 12.11366 26.49214 15.27005 1.000 37.14260 243 HIS A CA 1
ATOM 1772 C C . HIS A 1 240 ? 11.48146 27.73106 15.90425 1.000 40.08393 243 HIS A C 1
ATOM 1773 O O . HIS A 1 240 ? 11.01013 28.61576 15.17727 1.000 42.53639 243 HIS A O 1
#

Nearest PDB structures (foldseek):
  7au7-assembly1_A  TM=8.424E-01  e=1.310E-20  Medicago truncatula
  7bax-assembly1_A  TM=8.581E-01  e=2.982E-18  Lotus japonicus
  4ebz-assembly1_A  TM=7.840E-01  e=1.590E-11  Arabidopsis thaliana
  5jce-assembly1_A  TM=8.426E-01  e=3.568E-10  Oryza sativa Japonica Group
  6xwe-assembly1_A  TM=8.199E-01  e=3.125E-10  Medicago truncatula

B-factor: mean 21.89, std 9.58, range [11.88, 71.93]

Organism: Medicago truncatula (NCBI:txid3880)